Protein AF-A0A8H5DNY0-F1 (afdb_monomer_lite)

InterPro domains:
  IPR001375 Peptidase S9, prolyl oligopeptidase, catalytic domain [PF00326] (106-189)
  IPR005152 Lipase, secreted [PTHR34853] (6-203)
  IPR029058 Alpha/Beta hydrolase fold [G3DSA:3.40.50.1820] (99-213)
  IPR029058 Alpha/Beta hydrolase fold [SSF53474] (10-187)

Organism: NCBI:txid48485

Sequence (216 aa):
SEHSGYLGGVSIGPVTYLYDALLDGFSKLKDLTSEQLDNFGIVTILPSMTFALKAVFPKYSPPYFSDLMKRRIELGQVAQLCDTALSGLVLDANLTQLIKNDDFVKDKNLKKFQALNAPAQGDKASRPLLVIQGGNDSIVFPDITNKAYQNSCKAGNVVHLSVYPDLDHTAVVGASAPEWLEFIDKLFQHGSLTTCSRKVMVPFDAVHASKPLDTE

Foldseek 3Di:
DVPPPDLEEEAELDPQQVLVQVVVVVVVVVPDDQVRCLLALQVLCVLVVQVLLCVVVVPDDPPFFDPLQVVLSVVCVVVVDDRVVSSCSCPPDGPCNTTVDDCSNVDPSSVVSSVVDGPLPLDEDPHEYEYEYEQSARRRHVVSVVVSLVSRQVSVYQYEYEYANHAYRVLRVVQCVVVNVVVVVCSVVVNDRHHYYYYYDYRPCNPPRDRDRPSD

Radius of gyration: 18.53 Å; chains: 1; bounding box: 47×41×46 Å

Secondary structure (DSSP, 8-state):
-TTS----EEEES----HHHHHHHHHHHHTT--HHHHTT-GGGGHHHHHHHHHHHHSTT---TTB-HHHHHHHHHHHHTT--HHHHHTTSTT--HHHHBS-SGGGG-HHHHHHHHHH-S-SSPPPSS-EEEEEETT-SSS-HHHHHHHHHHHHHTT--EEEEEETT--HHHHHHHTHHHHHHHHHHHHTT----S-EEEE---TTTTT-----TT-

pLDDT: mean 89.04, std 9.5, range [47.19, 98.44]

Structure (mmCIF, N/CA/C/O backbone):
data_AF-A0A8H5DNY0-F1
#
_entry.id   AF-A0A8H5DNY0-F1
#
loop_
_atom_site.group_PDB
_atom_site.id
_atom_site.type_symbol
_atom_site.label_atom_id
_atom_site.label_alt_id
_atom_site.label_comp_id
_atom_site.label_asym_id
_atom_site.label_entity_id
_atom_site.label_seq_id
_atom_site.pdbx_PDB_ins_code
_atom_site.Cartn_x
_atom_site.Cartn_y
_atom_site.Cartn_z
_atom_site.occupancy
_atom_site.B_iso_or_equiv
_atom_site.auth_seq_id
_atom_site.auth_comp_id
_atom_site.auth_asym_id
_atom_site.auth_atom_id
_atom_site.pdbx_PDB_model_num
ATOM 1 N N . SER A 1 1 ? -21.060 15.587 8.302 1.00 49.38 1 SER A N 1
ATOM 2 C CA . SER A 1 1 ? -22.455 15.610 7.831 1.00 49.38 1 SER A CA 1
ATOM 3 C C . SER A 1 1 ? -23.112 14.307 8.250 1.00 49.38 1 SER A C 1
ATOM 5 O O . SER A 1 1 ? -22.576 13.246 7.965 1.00 49.38 1 SER A O 1
ATOM 7 N N . GLU A 1 2 ? -24.240 14.365 8.957 1.00 52.09 2 GLU A N 1
ATOM 8 C CA . GLU A 1 2 ? -24.994 13.171 9.389 1.00 52.09 2 GLU A CA 1
ATOM 9 C C . GLU A 1 2 ? -25.897 12.592 8.280 1.00 52.09 2 GLU A C 1
ATOM 11 O O . GLU A 1 2 ? -26.638 11.643 8.502 1.00 52.09 2 GLU A O 1
ATOM 16 N N . HIS A 1 3 ? -25.811 13.131 7.060 1.00 56.28 3 HIS A N 1
ATOM 17 C CA . HIS A 1 3 ? -26.731 12.834 5.958 1.00 56.28 3 HIS A CA 1
ATOM 18 C C . HIS A 1 3 ? -26.267 11.749 4.977 1.00 56.28 3 HIS A C 1
ATOM 20 O O . HIS A 1 3 ? -27.017 11.423 4.065 1.00 56.28 3 HIS A O 1
ATOM 26 N N . SER A 1 4 ? -25.054 11.196 5.098 1.00 76.56 4 SER A N 1
ATOM 27 C CA . SER A 1 4 ? -24.558 10.252 4.081 1.00 76.56 4 SER A CA 1
ATOM 28 C C . SER A 1 4 ? -25.040 8.810 4.265 1.00 76.56 4 SER A C 1
ATOM 30 O O . SER A 1 4 ? -24.809 7.994 3.381 1.00 76.56 4 SER A O 1
ATOM 32 N N . GLY A 1 5 ? -25.635 8.460 5.415 1.00 87.38 5 GLY A N 1
ATOM 33 C CA . GLY A 1 5 ? -25.949 7.066 5.765 1.00 87.38 5 GLY A CA 1
ATOM 34 C C . GLY A 1 5 ? -24.716 6.166 5.953 1.00 87.38 5 GLY A C 1
ATOM 35 O O . GLY A 1 5 ? -24.860 4.997 6.292 1.00 87.38 5 GLY A O 1
ATOM 36 N N . TYR A 1 6 ? -23.501 6.695 5.769 1.00 91.81 6 TYR A N 1
ATOM 37 C CA . TYR A 1 6 ? -22.255 5.962 5.965 1.00 91.81 6 TYR A CA 1
ATOM 38 C C . TYR A 1 6 ? -22.056 5.648 7.448 1.00 91.81 6 TYR A C 1
ATOM 40 O O . TYR A 1 6 ? -22.126 6.554 8.288 1.00 91.81 6 TYR A O 1
ATOM 48 N N . LEU A 1 7 ? -21.794 4.378 7.758 1.00 93.25 7 LEU A N 1
ATOM 49 C CA . LEU A 1 7 ? -21.619 3.883 9.127 1.00 93.25 7 LEU A CA 1
ATOM 50 C C . LEU A 1 7 ? -20.149 3.614 9.475 1.00 93.25 7 LEU A C 1
ATOM 52 O O . LEU A 1 7 ? -19.792 3.676 10.646 1.00 93.25 7 LEU A O 1
ATOM 56 N N . GLY A 1 8 ? -19.298 3.393 8.471 1.00 94.44 8 GLY A N 1
ATOM 57 C CA . GLY A 1 8 ? -17.889 3.025 8.616 1.00 94.44 8 GLY A CA 1
ATOM 58 C C . GLY A 1 8 ? -17.427 2.170 7.437 1.00 94.44 8 GLY A C 1
ATOM 59 O O . GLY A 1 8 ? -18.198 1.923 6.509 1.00 94.44 8 GLY A O 1
ATOM 60 N N . GLY A 1 9 ? -16.168 1.738 7.442 1.00 95.19 9 GLY A N 1
ATOM 61 C CA . GLY A 1 9 ? -15.594 1.004 6.313 1.00 95.19 9 GLY A CA 1
ATOM 62 C C . GLY A 1 9 ? -14.475 0.053 6.700 1.00 95.19 9 GLY A C 1
ATOM 63 O O . GLY A 1 9 ? -13.903 0.151 7.782 1.00 95.19 9 GLY A O 1
ATOM 64 N N . VAL A 1 10 ? -14.170 -0.857 5.782 1.00 97.56 10 VAL A N 1
ATOM 65 C CA . VAL A 1 10 ? -13.091 -1.837 5.902 1.00 97.56 10 VAL A CA 1
ATOM 66 C C . VAL A 1 10 ? -12.095 -1.593 4.776 1.00 97.56 10 VAL A C 1
ATOM 68 O O . VAL A 1 10 ? -12.496 -1.331 3.643 1.00 97.56 10 VAL A O 1
ATOM 71 N N . SER A 1 11 ? -10.807 -1.705 5.082 1.00 97.31 11 SER A N 1
ATOM 72 C CA . SER A 1 11 ? -9.732 -1.733 4.097 1.00 97.31 11 SER A CA 1
ATOM 73 C C . SER A 1 11 ? -8.749 -2.849 4.432 1.00 97.31 11 SER A C 1
ATOM 75 O O . SER A 1 11 ? -8.301 -2.952 5.571 1.00 97.31 11 SER A O 1
ATOM 77 N N . ILE A 1 12 ? -8.387 -3.666 3.447 1.00 97.19 12 ILE A N 1
ATOM 78 C CA . ILE A 1 12 ? -7.486 -4.814 3.615 1.00 97.19 12 ILE A CA 1
ATOM 79 C C . ILE A 1 12 ? -6.275 -4.593 2.705 1.00 97.19 12 ILE A C 1
ATOM 81 O O . ILE A 1 12 ? -6.467 -4.233 1.548 1.00 97.19 12 ILE A O 1
ATOM 85 N N . GLY A 1 13 ? -5.058 -4.714 3.243 1.00 94.75 13 GLY A N 1
ATOM 86 C CA . GLY A 1 13 ? -3.804 -4.469 2.514 1.00 94.75 13 GLY A CA 1
ATOM 87 C C . GLY A 1 13 ? -3.730 -3.115 1.779 1.00 94.75 13 GLY A C 1
ATOM 88 O O . GLY A 1 13 ? -3.381 -3.091 0.601 1.00 94.75 13 GLY A O 1
ATOM 89 N N . PRO A 1 14 ? -4.106 -1.965 2.382 1.00 94.69 14 PRO A N 1
ATOM 90 C CA . PRO A 1 14 ? -4.193 -0.715 1.630 1.00 94.69 14 PRO A CA 1
ATOM 91 C C . PRO A 1 14 ? -2.834 -0.120 1.250 1.00 94.69 14 PRO A C 1
ATOM 93 O O . PRO A 1 14 ? -2.048 0.267 2.115 1.00 94.69 14 PRO A O 1
ATOM 96 N N . VAL A 1 15 ? -2.623 0.142 -0.043 1.00 90.50 15 VAL A N 1
ATOM 97 C CA . VAL A 1 15 ? -1.532 1.018 -0.507 1.00 90.50 15 VAL A CA 1
ATOM 98 C C . VAL A 1 15 ? -1.897 2.483 -0.246 1.00 90.50 15 VAL A C 1
ATOM 100 O O . VAL A 1 15 ? -2.439 3.175 -1.107 1.00 90.50 15 VAL A O 1
ATOM 103 N N . THR A 1 16 ? -1.621 2.984 0.959 1.00 92.44 16 THR A N 1
ATOM 104 C CA . THR A 1 16 ? -2.008 4.353 1.351 1.00 92.44 16 THR A CA 1
ATOM 105 C C . THR A 1 16 ? -1.084 5.426 0.786 1.00 92.44 16 THR A C 1
ATOM 107 O O . THR A 1 16 ? -1.544 6.486 0.377 1.00 92.44 16 THR A O 1
ATOM 110 N N . TYR A 1 17 ? 0.222 5.172 0.751 1.00 93.94 17 TYR A N 1
ATOM 111 C CA . TYR A 1 17 ? 1.231 6.129 0.300 1.00 93.94 17 TYR A CA 1
ATOM 112 C C . TYR A 1 17 ? 2.007 5.529 -0.873 1.00 93.94 17 TYR A C 1
ATOM 114 O O . TYR A 1 17 ? 3.091 4.996 -0.681 1.00 93.94 17 TYR A O 1
ATOM 122 N N . LEU A 1 18 ? 1.447 5.582 -2.087 1.00 91.56 18 LEU A N 1
ATOM 123 C CA . LEU A 1 18 ? 2.023 4.924 -3.268 1.00 91.56 18 LEU A CA 1
ATOM 124 C C . LEU A 1 18 ? 3.488 5.308 -3.546 1.00 91.56 18 LEU A C 1
ATOM 126 O O . LEU A 1 18 ? 4.310 4.438 -3.816 1.00 91.56 18 LEU A O 1
ATOM 130 N N . TYR A 1 19 ? 3.828 6.598 -3.476 1.00 92.31 19 TYR A N 1
ATOM 131 C CA . TYR A 1 19 ? 5.206 7.056 -3.672 1.00 92.31 19 TYR A CA 1
ATOM 132 C C . TYR A 1 19 ? 6.127 6.483 -2.588 1.00 92.31 19 TYR A C 1
ATOM 134 O O . TYR A 1 19 ? 7.182 5.940 -2.907 1.00 92.31 19 TYR A O 1
ATOM 142 N N . ASP A 1 20 ? 5.714 6.558 -1.320 1.00 91.88 20 ASP A N 1
ATOM 143 C CA . ASP A 1 20 ? 6.508 6.048 -0.198 1.00 91.88 20 ASP A CA 1
ATOM 144 C C . ASP A 1 20 ? 6.645 4.515 -0.248 1.00 91.88 20 ASP A C 1
ATOM 146 O O . ASP A 1 20 ? 7.712 3.992 0.054 1.00 91.88 20 ASP A O 1
ATOM 150 N N . ALA A 1 21 ? 5.592 3.805 -0.660 1.00 90.06 21 ALA A N 1
ATOM 151 C CA . ALA A 1 21 ? 5.575 2.353 -0.801 1.00 90.06 21 ALA A CA 1
ATOM 152 C C . ALA A 1 21 ? 6.551 1.883 -1.881 1.00 90.06 21 ALA A C 1
ATOM 154 O O . ALA A 1 21 ? 7.282 0.927 -1.660 1.00 90.06 21 ALA A O 1
ATOM 155 N N . LEU A 1 22 ? 6.624 2.581 -3.019 1.00 87.81 22 LEU A N 1
ATOM 156 C CA . LEU A 1 22 ? 7.594 2.266 -4.071 1.00 87.81 22 LEU A CA 1
ATOM 157 C C . LEU A 1 22 ? 9.020 2.622 -3.644 1.00 87.81 22 LEU A C 1
ATOM 159 O O . LEU A 1 22 ? 9.942 1.866 -3.934 1.00 87.81 22 LEU A O 1
ATOM 163 N N . LEU A 1 23 ? 9.211 3.740 -2.930 1.00 87.44 23 LEU A N 1
ATOM 164 C CA . LEU A 1 23 ? 10.508 4.077 -2.341 1.00 87.44 23 LEU A CA 1
ATOM 165 C C . LEU A 1 23 ? 11.017 2.974 -1.413 1.00 87.44 23 LEU A C 1
ATOM 167 O O . LEU A 1 23 ? 12.131 2.486 -1.600 1.00 87.44 23 LEU A O 1
ATOM 171 N N . ASP A 1 24 ? 10.208 2.604 -0.423 1.00 83.88 24 ASP A N 1
ATOM 172 C CA . ASP A 1 24 ? 10.545 1.576 0.560 1.00 83.88 24 ASP A CA 1
ATOM 173 C C . ASP A 1 24 ? 10.729 0.217 -0.130 1.00 83.88 24 ASP A C 1
ATOM 175 O O . ASP A 1 24 ? 11.801 -0.380 -0.037 1.00 83.88 24 ASP A O 1
ATOM 179 N N . GLY A 1 25 ? 9.738 -0.155 -0.945 1.00 81.50 25 GLY A N 1
ATOM 180 C CA . GLY A 1 25 ? 9.740 -1.167 -1.998 1.00 81.50 25 GLY A CA 1
ATOM 181 C C . GLY A 1 25 ? 11.095 -1.424 -2.623 1.00 81.50 25 GLY A C 1
ATOM 182 O O . GLY A 1 25 ? 11.834 -2.331 -2.249 1.00 81.50 25 GLY A O 1
ATOM 183 N N . PHE A 1 2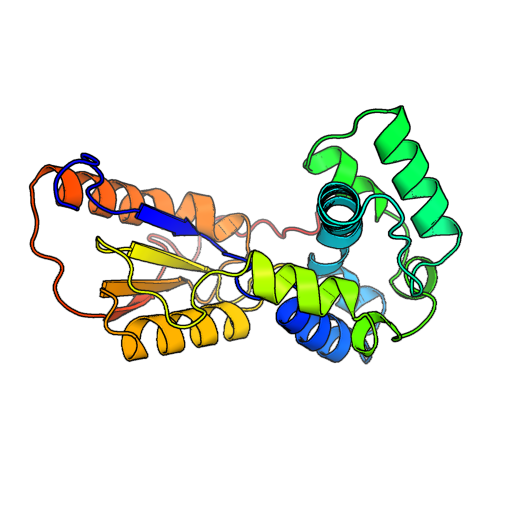6 ? 11.441 -0.580 -3.585 1.00 79.38 26 PHE A N 1
ATOM 184 C CA . PHE A 1 26 ? 12.647 -0.751 -4.380 1.00 79.38 26 PHE A CA 1
ATOM 185 C C . PHE A 1 26 ? 13.929 -0.593 -3.565 1.00 79.38 26 PHE A C 1
ATOM 187 O O . PHE A 1 26 ? 14.938 -1.201 -3.918 1.00 79.38 26 PHE A O 1
ATOM 194 N N . SER A 1 27 ? 13.910 0.156 -2.456 1.00 79.25 27 SER A N 1
ATOM 195 C CA . SER A 1 27 ? 15.068 0.215 -1.559 1.00 79.25 27 SER A CA 1
ATOM 196 C C . SER A 1 27 ? 15.350 -1.120 -0.864 1.00 79.25 27 SER A C 1
ATOM 198 O O . SER A 1 27 ? 16.520 -1.455 -0.691 1.00 79.25 27 SER A O 1
ATOM 200 N N . LYS A 1 28 ? 14.302 -1.885 -0.519 1.00 78.38 28 LYS A N 1
ATOM 201 C CA . LYS A 1 28 ? 14.389 -3.238 0.053 1.00 78.38 28 LYS A CA 1
ATOM 202 C C . LYS A 1 28 ? 14.776 -4.275 -1.005 1.00 78.38 28 LYS A C 1
ATOM 204 O O . LYS A 1 28 ? 15.484 -5.221 -0.687 1.00 78.38 28 LYS A O 1
ATOM 209 N N . LEU A 1 29 ? 14.363 -4.072 -2.259 1.00 78.62 29 LEU A N 1
ATOM 210 C CA . LEU A 1 29 ? 14.637 -5.000 -3.363 1.00 78.62 29 LEU A CA 1
ATOM 211 C C . LEU A 1 29 ? 16.038 -4.869 -3.980 1.00 78.62 29 LEU A C 1
ATOM 213 O O . LEU A 1 29 ? 16.530 -5.825 -4.569 1.00 78.62 29 LEU A O 1
ATOM 217 N N . LYS A 1 30 ? 16.687 -3.702 -3.886 1.00 73.81 30 LYS A N 1
ATOM 218 C CA . LYS A 1 30 ? 17.922 -3.392 -4.638 1.00 73.81 30 LYS A CA 1
ATOM 219 C C . LYS A 1 30 ? 19.099 -4.347 -4.376 1.00 73.81 30 LYS A C 1
ATOM 221 O O . LYS A 1 30 ? 19.937 -4.514 -5.255 1.00 73.81 30 LYS A O 1
ATOM 226 N N . ASP A 1 31 ? 19.164 -4.923 -3.175 1.00 73.12 31 ASP A N 1
ATOM 227 C CA . ASP A 1 31 ? 20.271 -5.773 -2.718 1.00 73.12 31 ASP A CA 1
ATOM 228 C C . ASP A 1 31 ? 19.911 -7.273 -2.769 1.00 73.12 31 ASP A C 1
ATOM 230 O O . ASP A 1 31 ? 20.710 -8.115 -2.358 1.00 73.12 31 ASP A O 1
ATOM 234 N N . LEU A 1 32 ? 18.711 -7.615 -3.253 1.00 77.06 32 LEU A N 1
ATOM 235 C CA . LEU A 1 32 ? 18.222 -8.990 -3.319 1.00 77.06 32 LEU A CA 1
ATOM 236 C C . LEU A 1 32 ? 18.696 -9.702 -4.590 1.00 77.06 32 LEU A C 1
ATOM 238 O O . LEU A 1 32 ? 18.813 -9.108 -5.665 1.00 77.06 32 LEU A O 1
ATOM 242 N N . THR A 1 33 ? 18.940 -11.008 -4.475 1.00 75.31 33 THR A N 1
ATOM 243 C CA . THR A 1 33 ? 19.176 -11.873 -5.636 1.00 75.31 33 THR A CA 1
ATOM 244 C C . THR A 1 33 ? 17.895 -12.037 -6.454 1.00 75.31 33 THR A C 1
ATOM 246 O O . THR A 1 33 ? 16.794 -11.828 -5.951 1.00 75.31 33 THR A O 1
ATOM 249 N N . SER A 1 34 ? 18.013 -12.458 -7.717 1.00 70.88 34 SER A N 1
ATOM 250 C CA . SER A 1 34 ? 16.837 -12.725 -8.559 1.00 70.88 34 SER A CA 1
ATOM 251 C C . SER A 1 34 ? 15.868 -13.730 -7.925 1.00 70.88 34 SER A C 1
ATOM 253 O O . SER A 1 34 ? 14.677 -13.474 -7.923 1.00 70.88 34 SER A O 1
ATOM 255 N N . GLU A 1 35 ? 16.377 -14.791 -7.294 1.00 73.31 35 GLU A N 1
ATOM 256 C CA . GLU A 1 35 ? 15.565 -15.785 -6.569 1.00 73.31 35 GLU A CA 1
ATOM 257 C C . GLU A 1 35 ? 14.845 -15.187 -5.347 1.00 73.31 35 GLU A C 1
ATOM 259 O O . GLU A 1 35 ? 13.727 -15.564 -5.013 1.00 73.31 35 GLU A O 1
ATOM 264 N N . GLN A 1 36 ? 15.462 -14.219 -4.665 1.00 74.31 36 GLN A N 1
ATOM 265 C CA . GLN A 1 36 ? 14.822 -13.533 -3.543 1.00 74.31 36 GLN A CA 1
ATOM 266 C C . GLN A 1 36 ? 13.726 -12.573 -4.011 1.00 74.31 36 GLN A C 1
ATOM 268 O O . GLN A 1 36 ? 12.723 -12.433 -3.312 1.00 74.31 36 GLN A O 1
ATOM 273 N N . LEU A 1 37 ? 13.901 -11.937 -5.175 1.00 73.25 37 LEU A N 1
ATOM 274 C CA . LEU A 1 37 ? 12.908 -11.042 -5.777 1.00 73.25 37 LEU A CA 1
ATOM 275 C C . LEU A 1 37 ? 11.607 -11.766 -6.141 1.00 73.25 37 LEU A C 1
ATOM 277 O O . LEU A 1 37 ? 10.552 -11.145 -6.054 1.00 73.25 37 LEU A O 1
ATOM 281 N N . ASP A 1 38 ? 11.669 -13.061 -6.458 1.00 72.56 38 ASP A N 1
ATOM 282 C CA . ASP A 1 38 ? 10.490 -13.884 -6.767 1.00 72.56 38 ASP A CA 1
ATOM 283 C C . ASP A 1 38 ? 9.531 -14.033 -5.570 1.00 72.56 38 ASP A C 1
ATOM 285 O O . ASP A 1 38 ? 8.396 -14.458 -5.740 1.00 72.56 38 ASP A O 1
ATOM 289 N N . ASN A 1 39 ? 9.944 -13.639 -4.359 1.00 74.12 39 ASN A N 1
ATOM 290 C CA . ASN A 1 39 ? 9.083 -13.616 -3.170 1.00 74.12 39 ASN A CA 1
ATOM 291 C C . ASN A 1 39 ? 8.388 -12.259 -2.949 1.00 74.12 39 ASN A C 1
ATOM 293 O O . ASN A 1 39 ? 7.739 -12.069 -1.923 1.00 74.12 39 ASN A O 1
ATOM 297 N N . PHE A 1 40 ? 8.558 -11.288 -3.855 1.00 79.75 40 PHE A N 1
ATOM 298 C CA . PHE A 1 40 ? 8.019 -9.935 -3.707 1.00 79.75 40 PHE A CA 1
ATOM 299 C C . PHE A 1 40 ? 7.066 -9.564 -4.844 1.00 79.75 40 PHE A C 1
ATOM 301 O O . PHE A 1 40 ? 7.485 -9.247 -5.958 1.00 79.75 40 PHE A O 1
ATOM 308 N N . GLY A 1 41 ? 5.772 -9.490 -4.533 1.00 85.69 41 GLY A N 1
ATOM 309 C CA . GLY A 1 41 ? 4.739 -9.097 -5.487 1.00 85.69 41 GLY A CA 1
ATOM 310 C C . GLY A 1 41 ? 4.701 -7.598 -5.826 1.00 85.69 41 GLY A C 1
ATOM 311 O O . GLY A 1 41 ? 4.003 -7.214 -6.760 1.00 85.69 41 GLY A O 1
ATOM 312 N N . ILE A 1 42 ? 5.446 -6.716 -5.146 1.00 87.00 42 ILE A N 1
ATOM 313 C CA . ILE A 1 42 ? 5.390 -5.253 -5.385 1.00 87.00 42 ILE A CA 1
ATOM 314 C C . ILE A 1 42 ? 5.753 -4.817 -6.820 1.00 87.00 42 ILE A C 1
ATOM 316 O O . ILE A 1 42 ? 5.435 -3.710 -7.242 1.00 87.00 42 ILE A O 1
ATOM 320 N N . VAL A 1 43 ? 6.402 -5.652 -7.630 1.00 87.44 43 VAL A N 1
ATOM 321 C CA . VAL A 1 43 ? 6.620 -5.326 -9.052 1.00 87.44 43 VAL A CA 1
ATOM 322 C C . VAL A 1 43 ? 5.325 -5.394 -9.873 1.00 87.44 43 VAL A C 1
ATOM 324 O O . VAL A 1 43 ? 5.185 -4.663 -10.855 1.00 87.44 43 VAL A O 1
ATOM 327 N N . THR A 1 44 ? 4.345 -6.193 -9.443 1.00 89.50 44 THR A N 1
ATOM 328 C CA . THR A 1 44 ? 3.069 -6.414 -10.150 1.00 89.50 44 THR A CA 1
ATOM 329 C C . THR A 1 44 ? 2.179 -5.170 -10.211 1.00 89.50 44 THR A C 1
ATOM 331 O O . THR A 1 44 ? 1.373 -5.036 -11.126 1.00 89.50 44 THR A O 1
ATOM 334 N N . ILE A 1 45 ? 2.375 -4.193 -9.316 1.00 89.44 45 ILE A N 1
ATOM 335 C CA . ILE A 1 45 ? 1.637 -2.918 -9.305 1.00 89.44 45 ILE A CA 1
ATOM 336 C C . ILE A 1 45 ? 2.120 -1.940 -10.393 1.00 89.44 45 ILE A C 1
ATOM 338 O O . ILE A 1 45 ? 1.383 -1.024 -10.778 1.00 89.44 45 ILE A O 1
ATOM 342 N N . LEU A 1 46 ? 3.3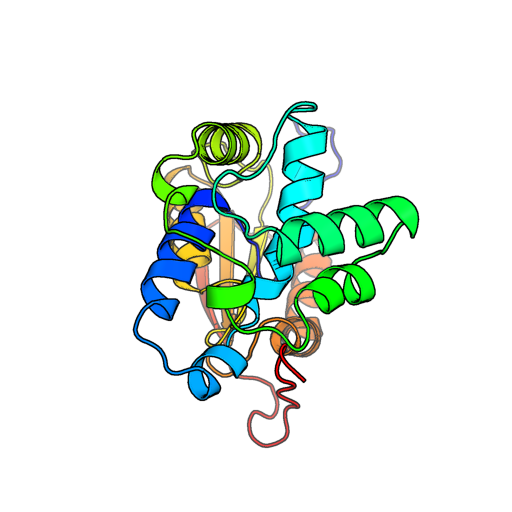32 -2.107 -10.934 1.00 90.62 46 LEU A N 1
ATOM 343 C CA . LEU A 1 46 ? 3.932 -1.148 -11.872 1.00 90.62 46 LEU A CA 1
ATOM 344 C C . LEU A 1 46 ? 3.069 -0.836 -13.115 1.00 90.62 46 LEU A C 1
ATOM 346 O O . LEU A 1 46 ? 2.945 0.350 -13.466 1.00 90.62 46 LEU A O 1
ATOM 350 N N . PRO A 1 47 ? 2.444 -1.826 -13.786 1.00 93.12 47 PRO A N 1
ATOM 351 C CA . PRO A 1 47 ? 1.520 -1.553 -14.878 1.00 93.12 47 PRO A CA 1
ATOM 352 C C . PRO A 1 47 ? 0.312 -0.730 -14.406 1.00 93.12 47 PRO A C 1
ATOM 354 O O . PRO A 1 47 ? 0.092 0.363 -14.932 1.00 93.12 47 PRO A O 1
ATOM 357 N N . SER A 1 48 ? -0.412 -1.184 -13.375 1.00 92.69 48 SER A N 1
ATOM 358 C CA . SER A 1 48 ? -1.609 -0.520 -12.826 1.00 92.69 48 SER A CA 1
ATOM 359 C C . SER A 1 48 ? -1.337 0.925 -12.406 1.00 92.69 48 SER A C 1
ATOM 361 O O . SER A 1 48 ? -2.093 1.836 -12.754 1.00 92.69 48 SER A O 1
ATOM 363 N N . MET A 1 49 ? -0.196 1.169 -11.756 1.00 91.94 49 MET A N 1
ATOM 364 C CA . MET A 1 49 ? 0.271 2.513 -11.413 1.00 91.94 49 MET A CA 1
ATOM 365 C C . MET A 1 49 ? 0.373 3.415 -12.649 1.00 91.94 49 MET A C 1
ATOM 367 O O . MET A 1 49 ? 0.008 4.591 -12.598 1.00 91.94 49 MET A O 1
ATOM 371 N N . THR A 1 50 ? 0.871 2.893 -13.767 1.00 93.06 50 THR A N 1
ATOM 372 C CA . THR A 1 50 ? 1.063 3.691 -14.984 1.00 93.06 50 THR A CA 1
ATOM 373 C C . THR A 1 50 ? -0.261 4.145 -15.571 1.00 93.06 50 THR A C 1
ATOM 375 O O . THR A 1 50 ? -0.382 5.301 -15.984 1.00 93.06 50 THR A O 1
ATOM 378 N N . PHE A 1 51 ? -1.265 3.268 -15.576 1.00 93.81 51 PHE A N 1
ATOM 379 C CA . PHE A 1 51 ? -2.616 3.628 -15.999 1.00 93.81 51 PHE A CA 1
ATOM 380 C C . PHE A 1 51 ? -3.235 4.666 -15.058 1.00 93.81 51 PHE A C 1
ATOM 382 O O . PHE A 1 51 ? -3.759 5.675 -15.535 1.00 93.81 51 PHE A O 1
ATOM 389 N N . ALA A 1 52 ? -3.089 4.495 -13.740 1.00 93.62 52 ALA A N 1
ATOM 390 C CA . ALA A 1 52 ? -3.574 5.460 -12.753 1.00 93.62 52 ALA A CA 1
ATOM 391 C C . ALA A 1 52 ? -2.923 6.848 -12.920 1.00 93.62 52 ALA A C 1
ATOM 393 O O . ALA A 1 52 ? -3.608 7.874 -12.929 1.00 93.62 52 ALA A O 1
ATOM 394 N N . LEU A 1 53 ? -1.604 6.899 -13.131 1.00 95.12 53 LEU A N 1
ATOM 395 C CA . LEU A 1 53 ? -0.887 8.154 -13.358 1.00 95.12 53 LEU A CA 1
ATOM 396 C C . LEU A 1 53 ? -1.264 8.804 -14.687 1.00 95.12 53 LEU A C 1
ATOM 398 O O . LEU A 1 53 ? -1.411 10.021 -14.722 1.00 95.12 53 LEU A O 1
ATOM 402 N N . LYS A 1 54 ? -1.468 8.034 -15.762 1.00 95.31 54 LYS A N 1
ATOM 403 C CA . LYS A 1 54 ? -1.953 8.569 -17.046 1.00 95.31 54 LYS A CA 1
ATOM 404 C C . LYS A 1 54 ? -3.380 9.115 -16.946 1.00 95.31 54 LYS A C 1
ATOM 406 O O . LYS A 1 54 ? -3.685 10.097 -17.617 1.00 95.31 54 LYS A O 1
ATOM 411 N N . ALA A 1 55 ? -4.230 8.543 -16.093 1.00 94.75 55 ALA A N 1
ATOM 412 C CA . ALA A 1 55 ? -5.581 9.059 -15.870 1.00 94.75 55 ALA A CA 1
ATOM 413 C C . ALA A 1 55 ? -5.576 10.468 -15.242 1.00 94.75 55 ALA A C 1
ATOM 415 O O . ALA A 1 55 ? -6.402 11.304 -15.600 1.00 94.75 55 ALA A O 1
ATOM 416 N N . VAL A 1 56 ? -4.620 10.760 -14.351 1.00 96.62 56 VAL A N 1
ATOM 417 C CA . VAL A 1 56 ? -4.478 12.083 -13.703 1.00 96.62 56 VAL A CA 1
ATOM 418 C C . VAL A 1 56 ? -3.568 13.026 -14.502 1.00 96.62 56 VAL A C 1
ATOM 420 O O . VAL A 1 56 ? -3.788 14.237 -14.553 1.00 96.62 56 VAL A O 1
ATOM 423 N N . PHE A 1 57 ? -2.543 12.480 -15.151 1.00 96.75 57 PHE A N 1
ATOM 424 C CA . PHE A 1 57 ? -1.536 13.195 -15.928 1.00 96.75 57 PHE A CA 1
ATOM 425 C C . PHE A 1 57 ? -1.435 12.573 -17.334 1.00 96.75 57 PHE A C 1
ATOM 427 O O . PHE A 1 57 ? -0.548 11.759 -17.583 1.00 96.75 57 PHE A O 1
ATOM 434 N N . PRO A 1 58 ? -2.278 12.979 -18.303 1.00 94.56 58 PRO A N 1
ATOM 435 C CA . PRO A 1 58 ? -2.397 12.300 -19.605 1.00 94.56 58 PRO A CA 1
ATOM 436 C C . PRO A 1 58 ? -1.109 12.174 -20.430 1.00 94.56 58 PRO A C 1
ATOM 438 O O . PRO A 1 58 ? -0.994 11.292 -21.275 1.00 94.56 58 PRO A O 1
ATOM 441 N N . LYS A 1 59 ? -0.125 13.050 -20.196 1.00 93.50 59 LYS A N 1
ATOM 442 C CA . LYS A 1 59 ? 1.185 13.036 -20.874 1.00 93.50 59 LYS A CA 1
ATOM 443 C C . LYS A 1 59 ? 2.273 12.305 -20.079 1.00 93.50 59 LYS A C 1
ATOM 445 O O . LYS A 1 59 ? 3.448 12.400 -20.427 1.00 93.50 59 LYS A O 1
ATOM 450 N N . TYR A 1 60 ? 1.913 11.645 -18.982 1.00 93.69 60 TYR A N 1
ATOM 451 C CA . TYR A 1 60 ? 2.870 10.968 -18.123 1.00 93.69 60 TYR A CA 1
ATOM 452 C C . TYR A 1 60 ? 3.486 9.755 -18.819 1.00 93.69 60 TYR A C 1
ATOM 454 O O . TYR A 1 60 ? 2.795 8.907 -19.386 1.00 93.69 60 TYR A O 1
ATOM 462 N N . SER A 1 61 ? 4.810 9.683 -18.732 1.00 90.38 61 SER A N 1
ATOM 463 C CA . SER A 1 61 ? 5.611 8.544 -19.151 1.00 90.38 61 SER A CA 1
ATOM 464 C C . SER A 1 61 ? 6.635 8.267 -18.048 1.00 90.38 61 SER A C 1
ATOM 466 O O . SER A 1 61 ? 7.408 9.178 -17.730 1.00 90.38 61 SER A O 1
ATOM 468 N N . PRO A 1 62 ? 6.635 7.069 -17.435 1.00 90.69 62 PRO A N 1
ATOM 469 C CA . PRO A 1 62 ? 7.573 6.725 -16.371 1.00 90.69 62 PRO A CA 1
ATOM 470 C C . PRO A 1 62 ? 9.027 6.794 -16.870 1.00 90.69 62 PRO A C 1
ATOM 472 O O . PRO A 1 62 ? 9.407 6.025 -17.760 1.00 90.69 62 PRO A O 1
ATOM 475 N N . PRO A 1 63 ? 9.876 7.688 -16.326 1.00 89.12 63 PRO A N 1
ATOM 476 C CA . PRO A 1 63 ? 11.238 7.859 -16.828 1.00 89.12 63 PRO A CA 1
ATOM 477 C C . PRO A 1 63 ? 12.160 6.684 -16.482 1.00 89.12 63 PRO A C 1
ATOM 479 O O . PRO A 1 63 ? 13.181 6.524 -17.147 1.00 89.12 63 PRO A O 1
ATOM 482 N N . TYR A 1 64 ? 11.789 5.868 -15.493 1.00 89.50 64 TYR A N 1
ATOM 483 C CA . TYR A 1 64 ? 12.565 4.756 -14.933 1.00 89.50 64 TYR A CA 1
ATOM 484 C C . TYR A 1 64 ? 12.258 3.391 -15.565 1.00 89.50 64 TYR A C 1
ATOM 486 O O . TYR A 1 64 ? 12.986 2.429 -15.332 1.00 89.50 64 TYR A O 1
ATOM 494 N N . PHE A 1 65 ? 11.229 3.283 -16.408 1.00 93.00 65 PHE A N 1
ATOM 495 C CA . PHE A 1 65 ? 10.932 2.029 -17.100 1.00 93.00 65 PHE A CA 1
ATOM 496 C C . PHE A 1 65 ? 11.885 1.750 -18.257 1.00 93.00 65 PHE A C 1
ATOM 498 O O . PHE A 1 65 ? 12.265 2.648 -19.024 1.00 93.00 65 PHE A O 1
ATOM 505 N N . SER A 1 66 ? 12.234 0.472 -18.386 1.00 94.06 66 SER A N 1
ATOM 506 C CA . SER A 1 66 ? 12.910 -0.071 -19.556 1.00 94.06 66 SER A CA 1
ATOM 507 C C . SER A 1 66 ? 11.993 -0.036 -20.784 1.00 94.06 66 SER A C 1
ATOM 509 O O . SER A 1 66 ? 10.778 0.162 -20.688 1.00 94.06 66 SER A O 1
ATOM 511 N N . ASP A 1 67 ? 12.563 -0.255 -21.967 1.00 95.75 67 ASP A N 1
ATOM 512 C CA . ASP A 1 67 ? 11.763 -0.352 -23.189 1.00 95.75 67 ASP A CA 1
ATOM 513 C C . ASP A 1 67 ? 10.916 -1.631 -23.234 1.00 95.75 67 ASP A C 1
ATOM 515 O O . ASP A 1 67 ? 9.832 -1.615 -23.816 1.00 95.75 67 ASP A O 1
ATOM 519 N N . LEU A 1 68 ? 11.357 -2.708 -22.567 1.00 95.88 68 LEU A N 1
ATOM 520 C CA . LEU A 1 68 ? 10.551 -3.916 -22.379 1.00 95.88 68 LEU A CA 1
ATOM 521 C C . LEU A 1 68 ? 9.261 -3.580 -21.624 1.00 95.88 68 LEU A C 1
ATOM 523 O O . LEU A 1 68 ? 8.173 -3.850 -22.128 1.00 95.88 68 LEU A O 1
ATOM 527 N N . MET A 1 69 ? 9.375 -2.928 -20.464 1.00 95.19 69 MET A N 1
ATOM 528 C CA . MET A 1 69 ? 8.217 -2.596 -19.633 1.00 95.19 69 MET A CA 1
ATOM 529 C C . MET A 1 69 ? 7.248 -1.651 -20.352 1.00 95.19 69 MET A C 1
ATOM 531 O O . MET A 1 69 ? 6.038 -1.867 -20.326 1.00 95.19 69 MET A O 1
ATOM 535 N N . LYS A 1 70 ? 7.760 -0.642 -21.072 1.00 95.44 70 LYS A N 1
ATOM 536 C CA . LYS A 1 70 ? 6.914 0.259 -21.876 1.00 95.44 70 LYS A CA 1
ATOM 537 C C . LYS A 1 70 ? 6.102 -0.499 -22.927 1.00 95.44 70 LYS A C 1
ATOM 539 O O . LYS A 1 70 ? 4.894 -0.298 -22.998 1.00 95.44 70 LYS A O 1
ATOM 544 N N . ARG A 1 71 ? 6.737 -1.401 -23.688 1.00 96.75 71 ARG A N 1
ATOM 545 C CA . ARG A 1 71 ? 6.048 -2.226 -24.699 1.00 96.75 71 ARG A CA 1
ATOM 546 C C . ARG A 1 71 ? 4.998 -3.135 -24.070 1.00 96.75 71 ARG A C 1
ATOM 548 O O . ARG A 1 71 ? 3.909 -3.280 -24.614 1.00 96.75 71 ARG A O 1
ATOM 555 N N . ARG A 1 72 ? 5.293 -3.727 -22.910 1.00 96.69 72 ARG A N 1
ATOM 556 C CA . ARG A 1 72 ? 4.321 -4.563 -22.194 1.00 96.69 72 ARG A CA 1
ATOM 557 C C . ARG A 1 72 ? 3.119 -3.750 -21.707 1.00 96.69 72 ARG A C 1
ATOM 559 O O . ARG A 1 72 ? 1.989 -4.182 -21.895 1.00 96.69 72 ARG A O 1
ATOM 566 N N . ILE A 1 73 ? 3.329 -2.538 -21.194 1.00 95.75 73 ILE A N 1
ATOM 567 C CA . ILE A 1 73 ? 2.234 -1.621 -20.829 1.00 95.75 73 ILE A CA 1
ATOM 568 C C . ILE A 1 73 ? 1.401 -1.217 -22.054 1.00 95.75 73 ILE A C 1
ATOM 570 O O . ILE A 1 73 ? 0.177 -1.139 -21.956 1.00 95.75 73 ILE A O 1
ATOM 574 N N . GLU A 1 74 ? 2.031 -0.975 -23.207 1.00 95.75 74 GLU A N 1
ATOM 575 C CA . GLU A 1 74 ? 1.321 -0.710 -24.468 1.00 95.75 74 GLU A CA 1
ATOM 576 C C . GLU A 1 74 ? 0.435 -1.894 -24.877 1.00 95.75 74 GLU A C 1
ATOM 578 O O . GLU A 1 74 ? -0.728 -1.685 -25.225 1.00 95.75 74 GLU A O 1
ATOM 583 N N . LEU A 1 75 ? 0.932 -3.133 -24.759 1.00 96.00 75 LEU A N 1
ATOM 584 C CA . LEU A 1 75 ? 0.116 -4.337 -24.954 1.00 96.00 75 LEU A CA 1
ATOM 585 C C . LEU A 1 75 ? -1.063 -4.372 -23.976 1.00 96.00 75 LEU A C 1
ATOM 587 O O . LEU A 1 75 ? -2.191 -4.614 -24.400 1.00 96.00 75 LEU A O 1
ATOM 591 N N . GLY A 1 76 ? -0.821 -4.054 -22.700 1.00 95.62 76 GLY A N 1
ATOM 592 C CA . GLY A 1 76 ? -1.864 -3.929 -21.683 1.00 95.62 76 GLY A CA 1
ATOM 593 C C . GLY A 1 76 ? -2.974 -2.956 -22.078 1.00 95.62 76 GLY A C 1
ATOM 594 O O . GLY A 1 76 ? -4.156 -3.247 -21.900 1.00 95.62 76 GLY A O 1
ATOM 595 N N . GLN A 1 77 ? -2.597 -1.824 -22.674 1.00 94.38 77 GLN A N 1
ATOM 596 C CA . GLN A 1 77 ? -3.532 -0.798 -23.127 1.00 94.38 77 GLN A CA 1
ATOM 597 C C . GLN A 1 77 ? -4.349 -1.259 -24.341 1.00 94.38 77 GLN A C 1
ATOM 599 O O . GLN A 1 77 ? -5.560 -1.053 -24.367 1.00 94.38 77 GLN A O 1
ATOM 604 N N . VAL A 1 78 ? -3.702 -1.873 -25.337 1.00 96.69 78 VAL A N 1
ATOM 605 C CA . VAL A 1 78 ? -4.364 -2.355 -26.563 1.00 96.69 78 VAL A CA 1
ATOM 606 C C . VAL A 1 78 ? -5.319 -3.506 -26.259 1.00 96.69 78 VAL A C 1
ATOM 608 O O . VAL A 1 78 ? -6.441 -3.516 -26.756 1.00 96.69 78 VAL A O 1
ATOM 611 N N . ALA A 1 79 ? -4.889 -4.454 -25.429 1.00 96.50 79 ALA A N 1
ATOM 612 C CA . ALA A 1 79 ? -5.684 -5.619 -25.056 1.00 96.50 79 ALA A CA 1
ATOM 613 C C . ALA A 1 79 ? -6.705 -5.331 -23.940 1.00 96.50 79 ALA A C 1
ATOM 615 O O . ALA A 1 79 ? -7.478 -6.219 -23.593 1.00 96.50 79 ALA A O 1
ATOM 616 N N . GLN A 1 80 ? -6.711 -4.113 -23.381 1.00 95.38 80 GLN A N 1
ATOM 617 C CA . GLN A 1 80 ? -7.568 -3.710 -22.261 1.00 95.38 80 GLN A CA 1
ATOM 618 C C . GLN A 1 80 ? -7.470 -4.678 -21.069 1.00 95.38 80 GLN A C 1
ATOM 620 O O . GLN A 1 80 ? -8.479 -5.101 -20.500 1.00 95.38 80 GLN A O 1
ATOM 625 N N . LEU A 1 81 ? -6.238 -5.054 -20.710 1.00 95.12 81 LEU A N 1
ATOM 626 C CA . LEU A 1 81 ? -5.997 -6.025 -19.646 1.00 95.12 81 LEU A CA 1
ATOM 627 C C . LEU A 1 81 ? -6.507 -5.502 -18.301 1.00 95.12 81 LEU A C 1
ATOM 629 O O . LEU A 1 81 ? -6.278 -4.351 -17.929 1.00 95.12 81 LEU A O 1
ATOM 633 N N . CYS A 1 82 ? -7.184 -6.386 -17.574 1.00 91.56 82 CYS A N 1
ATOM 634 C CA . CYS A 1 82 ? -7.630 -6.166 -16.203 1.00 91.56 82 CYS A CA 1
ATOM 635 C C . CYS A 1 82 ? -6.645 -6.806 -15.214 1.00 91.56 82 CYS A C 1
ATOM 637 O O . CYS A 1 82 ? -5.753 -7.540 -15.628 1.00 91.56 82 CYS A O 1
ATOM 639 N N . ASP A 1 83 ? -6.840 -6.534 -13.925 1.00 88.50 83 ASP A N 1
ATOM 640 C CA . ASP A 1 83 ? -5.944 -6.834 -12.798 1.00 88.50 83 ASP A CA 1
ATOM 641 C C . ASP A 1 83 ? -4.969 -8.013 -12.991 1.00 88.50 83 ASP A C 1
ATOM 643 O O . ASP A 1 83 ? -3.801 -7.778 -13.282 1.00 88.50 83 ASP A O 1
ATOM 647 N N . THR A 1 84 ? -5.426 -9.270 -12.953 1.00 88.81 84 THR A N 1
ATOM 648 C CA . THR A 1 84 ? -4.542 -10.449 -13.074 1.00 88.81 84 THR A CA 1
ATOM 649 C C . THR A 1 84 ? -3.702 -10.454 -14.355 1.00 88.81 84 THR A C 1
ATOM 651 O O . THR A 1 84 ? -2.500 -10.705 -14.319 1.00 88.81 84 THR A O 1
ATOM 654 N N . ALA A 1 85 ? -4.311 -10.153 -15.505 1.00 92.50 85 ALA A N 1
ATOM 655 C CA . ALA A 1 85 ? -3.596 -10.137 -16.780 1.00 92.50 85 ALA A CA 1
ATOM 656 C C . ALA A 1 85 ? -2.637 -8.942 -16.882 1.00 92.50 85 ALA A C 1
ATOM 658 O O . ALA A 1 85 ? -1.590 -9.029 -17.523 1.00 92.50 85 ALA A O 1
ATOM 659 N N . LEU A 1 86 ? -2.994 -7.829 -16.243 1.00 93.38 86 LEU A N 1
ATOM 660 C CA . LEU A 1 86 ? -2.197 -6.618 -16.207 1.00 93.38 86 LEU A CA 1
ATOM 661 C C . LEU A 1 86 ? -0.971 -6.795 -15.299 1.00 93.38 86 LEU A C 1
ATOM 663 O O . LEU A 1 86 ? 0.136 -6.473 -15.724 1.00 93.38 86 LEU A O 1
ATOM 667 N N . SER A 1 87 ? -1.147 -7.381 -14.114 1.00 90.75 87 SER A N 1
ATOM 668 C CA . SER A 1 87 ? -0.069 -7.829 -13.224 1.00 90.75 87 SER A CA 1
ATOM 669 C C . SER A 1 87 ? 0.835 -8.851 -13.915 1.00 90.75 87 SER A C 1
ATOM 671 O O . SER A 1 87 ? 2.056 -8.756 -13.830 1.00 90.75 87 SER A O 1
ATOM 673 N N . GLY A 1 88 ? 0.261 -9.750 -14.720 1.00 91.12 88 GLY A N 1
ATOM 674 C CA . GLY A 1 88 ? 1.002 -10.724 -15.525 1.00 91.12 88 GLY A CA 1
ATOM 675 C C . GLY A 1 88 ? 1.988 -10.122 -16.538 1.00 91.12 88 GLY A C 1
ATOM 676 O O . GLY A 1 88 ? 2.868 -10.825 -17.029 1.00 91.12 88 GLY A O 1
ATOM 677 N N . LEU A 1 89 ? 1.899 -8.822 -16.843 1.00 93.00 89 LEU A N 1
ATOM 678 C CA . LEU A 1 89 ? 2.847 -8.150 -17.735 1.00 93.00 89 LEU A CA 1
ATOM 679 C C . LEU A 1 89 ? 4.258 -8.056 -17.158 1.00 93.00 89 LEU A C 1
ATOM 681 O O . LEU A 1 89 ? 5.197 -7.833 -17.921 1.00 93.00 89 LEU A O 1
ATOM 685 N N . VAL A 1 90 ? 4.448 -8.175 -15.845 1.00 91.06 90 VAL A N 1
ATOM 686 C CA . VAL A 1 90 ? 5.813 -8.158 -15.307 1.00 91.06 90 VAL A CA 1
ATOM 687 C C . VAL A 1 90 ? 6.489 -9.512 -15.431 1.00 91.06 90 VAL A C 1
ATOM 689 O O . VAL A 1 90 ? 7.670 -9.490 -15.747 1.00 91.06 90 VAL A O 1
ATOM 692 N N . LEU A 1 91 ? 5.710 -10.605 -15.383 1.00 87.62 91 LEU A N 1
ATOM 693 C CA . LEU A 1 91 ? 6.025 -11.952 -15.892 1.00 87.62 91 LEU A CA 1
ATOM 694 C C . LEU A 1 91 ? 7.434 -12.479 -15.596 1.00 87.62 91 LEU A C 1
ATOM 696 O O . LEU A 1 91 ? 8.155 -11.915 -14.815 1.00 87.62 91 LEU A O 1
ATOM 700 N N . ASP A 1 92 ? 7.833 -13.560 -16.248 1.00 86.56 92 ASP A N 1
ATOM 701 C CA . ASP A 1 92 ? 9.128 -13.870 -16.895 1.00 86.56 92 ASP A CA 1
ATOM 702 C C . ASP A 1 92 ? 10.291 -12.826 -17.046 1.00 86.56 92 ASP A C 1
ATOM 704 O O . ASP A 1 92 ? 11.191 -13.057 -17.862 1.00 86.56 92 ASP A O 1
ATOM 708 N N . ALA A 1 93 ? 10.323 -11.691 -16.343 1.00 85.75 93 ALA A N 1
ATOM 709 C CA . ALA A 1 93 ? 11.371 -10.676 -16.402 1.00 85.75 93 ALA A CA 1
ATOM 710 C C . ALA A 1 93 ? 11.824 -10.256 -14.996 1.00 85.75 93 ALA A C 1
ATOM 712 O O . ALA A 1 93 ? 11.025 -9.951 -14.116 1.00 85.75 93 ALA A O 1
ATOM 713 N N . ASN A 1 94 ? 13.138 -10.159 -14.796 1.00 83.88 94 ASN A N 1
ATOM 714 C CA . ASN A 1 94 ? 13.685 -9.670 -13.534 1.00 83.88 94 ASN A CA 1
ATOM 715 C C . ASN A 1 94 ? 13.589 -8.134 -13.418 1.00 83.88 94 ASN A C 1
ATOM 717 O O . ASN A 1 94 ? 13.408 -7.410 -14.403 1.00 83.88 94 ASN A O 1
ATOM 721 N N . LEU A 1 95 ? 13.797 -7.614 -12.205 1.00 83.00 95 LEU A N 1
ATOM 722 C CA . LEU A 1 95 ? 13.686 -6.183 -11.902 1.00 83.00 95 LEU A CA 1
ATOM 723 C C . LEU A 1 95 ? 14.525 -5.286 -12.833 1.00 83.00 95 LEU A C 1
ATOM 725 O O . LEU A 1 95 ? 14.035 -4.255 -13.289 1.00 83.00 95 LEU A O 1
ATOM 729 N N . THR A 1 96 ? 15.756 -5.690 -13.169 1.00 85.06 96 THR A N 1
ATOM 730 C CA . THR A 1 96 ? 16.654 -4.911 -14.049 1.00 85.06 96 THR A CA 1
ATOM 731 C C . THR A 1 96 ? 16.206 -4.897 -15.516 1.00 85.06 96 THR A C 1
ATOM 733 O O . THR A 1 96 ? 16.533 -3.973 -16.261 1.00 85.06 96 THR A O 1
ATOM 736 N N . GLN A 1 97 ? 15.415 -5.888 -15.940 1.00 89.25 97 GLN A N 1
ATOM 737 C CA . GLN A 1 97 ? 14.779 -5.911 -17.258 1.00 89.25 97 GLN A CA 1
ATOM 738 C C . GLN A 1 97 ? 13.533 -5.019 -17.319 1.00 89.25 97 GLN A C 1
ATOM 740 O O . GLN A 1 97 ? 13.169 -4.575 -18.409 1.00 89.25 97 GLN A O 1
ATOM 745 N N . LEU A 1 98 ? 12.889 -4.725 -16.185 1.00 88.88 98 LEU A N 1
ATOM 746 C CA . LEU A 1 98 ? 11.674 -3.901 -16.095 1.00 88.88 98 LEU A CA 1
ATOM 747 C C . LEU A 1 98 ? 11.979 -2.426 -15.784 1.00 88.88 98 LEU A C 1
ATOM 749 O O . LEU A 1 98 ? 11.361 -1.513 -16.341 1.00 88.88 98 LEU A O 1
ATOM 753 N N . ILE A 1 99 ? 12.968 -2.185 -14.926 1.00 88.06 99 ILE A N 1
ATOM 754 C CA . ILE A 1 99 ? 13.373 -0.867 -14.442 1.00 88.06 99 ILE A CA 1
ATOM 755 C C . ILE A 1 99 ? 14.841 -0.638 -14.795 1.00 88.06 99 ILE A C 1
ATOM 757 O O . ILE A 1 99 ? 15.709 -1.432 -14.447 1.00 88.06 99 ILE A O 1
ATOM 761 N N . LYS A 1 100 ? 15.131 0.472 -15.478 1.00 87.88 100 LYS A N 1
ATOM 762 C CA . LYS A 1 100 ? 16.495 0.802 -15.928 1.00 87.88 100 LYS A CA 1
ATOM 763 C C . LYS A 1 100 ? 17.294 1.649 -14.931 1.00 87.88 100 LYS A C 1
ATOM 765 O O . LYS A 1 100 ? 18.506 1.756 -15.088 1.00 87.88 100 LYS A O 1
ATOM 770 N N . ASN A 1 101 ? 16.633 2.315 -13.980 1.00 81.69 101 ASN A N 1
ATOM 771 C CA . ASN A 1 101 ? 17.266 3.155 -12.959 1.00 81.69 101 ASN A CA 1
ATOM 772 C C . ASN A 1 101 ? 16.316 3.458 -11.782 1.00 81.69 101 ASN A C 1
ATOM 774 O O . ASN A 1 101 ? 15.126 3.156 -11.826 1.00 81.69 101 ASN A O 1
ATOM 778 N N . ASP A 1 102 ? 16.838 4.108 -10.747 1.00 73.62 102 ASP A N 1
ATOM 779 C CA . ASP A 1 102 ? 16.126 4.517 -9.534 1.00 73.62 102 ASP A CA 1
ATOM 780 C C . ASP A 1 102 ? 15.493 5.926 -9.624 1.00 73.62 102 ASP A C 1
ATOM 782 O O . ASP A 1 102 ? 15.153 6.539 -8.609 1.00 73.62 102 ASP A O 1
ATOM 786 N N . ASP A 1 103 ? 15.275 6.472 -10.830 1.00 80.38 103 ASP A N 1
ATOM 787 C CA . ASP A 1 103 ? 14.777 7.850 -10.994 1.00 80.38 103 ASP A CA 1
ATOM 788 C C . ASP A 1 103 ? 13.332 8.057 -10.501 1.00 80.38 103 ASP A C 1
ATOM 790 O O . ASP A 1 103 ? 12.873 9.202 -10.427 1.00 80.38 103 ASP A O 1
ATOM 794 N N . PHE A 1 104 ? 12.615 7.000 -10.098 1.00 79.12 104 PHE A N 1
ATOM 795 C CA . PHE A 1 104 ? 11.308 7.127 -9.439 1.00 79.12 104 PHE A CA 1
ATOM 796 C C . PHE A 1 104 ? 11.381 8.017 -8.182 1.00 79.12 104 PHE A C 1
ATOM 798 O O . PHE A 1 104 ? 10.440 8.760 -7.907 1.00 79.12 104 PHE A O 1
ATOM 805 N N . VAL A 1 105 ? 12.528 8.065 -7.485 1.00 81.75 105 VAL A N 1
ATOM 806 C CA . VAL A 1 105 ? 12.781 8.963 -6.332 1.00 81.75 105 VAL A CA 1
ATOM 807 C C . VAL A 1 105 ? 12.629 10.450 -6.709 1.00 81.75 105 VAL A C 1
ATOM 809 O O . VAL A 1 105 ? 12.268 11.314 -5.893 1.00 81.75 105 VAL A O 1
ATOM 812 N N . LYS A 1 106 ? 12.901 10.780 -7.974 1.00 86.12 106 LYS A N 1
ATOM 813 C CA . LYS A 1 106 ? 12.835 12.141 -8.518 1.00 86.12 106 LYS A CA 1
ATOM 814 C C . LYS A 1 106 ? 11.511 12.419 -9.232 1.00 86.12 106 LYS A C 1
ATOM 816 O O . LYS A 1 106 ? 11.294 13.556 -9.661 1.00 86.12 106 LYS A O 1
ATOM 821 N N . ASP A 1 107 ? 10.618 11.435 -9.338 1.00 9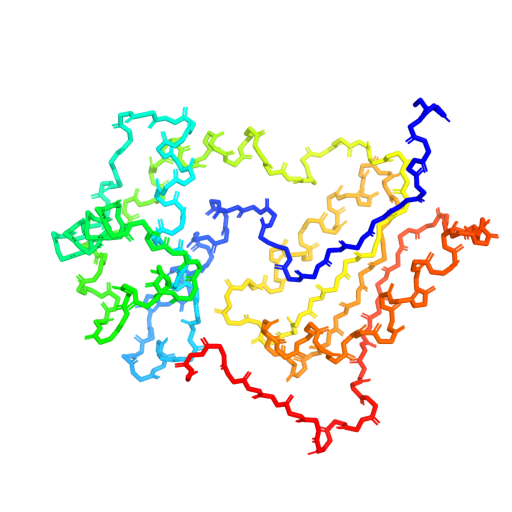0.56 107 ASP A N 1
ATOM 822 C CA . ASP A 1 107 ? 9.362 11.582 -10.063 1.00 90.56 107 ASP A CA 1
ATOM 823 C C . ASP A 1 107 ? 8.383 12.502 -9.316 1.00 90.56 107 ASP A C 1
ATOM 825 O O . ASP A 1 107 ? 7.727 12.144 -8.333 1.00 90.56 107 ASP A O 1
ATOM 829 N N . LYS A 1 108 ? 8.279 13.740 -9.809 1.00 93.06 108 LYS A N 1
ATOM 830 C CA . LYS A 1 108 ? 7.378 14.761 -9.262 1.00 93.06 108 LYS A CA 1
ATOM 831 C C . LYS A 1 108 ? 5.904 14.419 -9.478 1.00 93.06 108 LYS A C 1
ATOM 833 O O . LYS A 1 108 ? 5.080 14.838 -8.667 1.00 93.06 108 LYS A O 1
ATOM 838 N N . ASN A 1 109 ? 5.563 13.689 -10.541 1.00 94.62 109 ASN A N 1
ATOM 839 C CA . ASN A 1 109 ? 4.179 13.301 -10.805 1.00 94.62 109 ASN A CA 1
ATOM 840 C C . ASN A 1 109 ? 3.732 12.234 -9.814 1.00 94.62 109 ASN A C 1
ATOM 842 O O . ASN A 1 109 ? 2.627 12.341 -9.299 1.00 94.62 109 ASN A O 1
ATOM 846 N N . LEU A 1 110 ? 4.601 11.285 -9.462 1.00 91.88 110 LEU A N 1
ATOM 847 C CA . LEU A 1 110 ? 4.293 10.276 -8.448 1.00 91.88 110 LEU A CA 1
ATOM 848 C C . LEU A 1 110 ? 4.057 10.912 -7.064 1.00 91.88 110 LEU A C 1
ATOM 850 O O . LEU A 1 110 ? 3.047 10.636 -6.417 1.00 91.88 110 LEU A O 1
ATOM 854 N N . LYS A 1 111 ? 4.908 11.867 -6.658 1.00 93.69 111 LYS A N 1
ATOM 855 C CA . LYS A 1 111 ? 4.695 12.672 -5.435 1.00 93.69 111 LYS A CA 1
ATOM 856 C C . LYS A 1 111 ? 3.379 13.446 -5.470 1.00 93.69 111 LYS A C 1
ATOM 858 O O . LYS A 1 111 ? 2.635 13.458 -4.493 1.00 93.69 111 LYS A O 1
ATOM 863 N N . LYS A 1 112 ? 3.087 14.099 -6.598 1.00 95.81 112 LYS A N 1
ATOM 864 C CA . LYS A 1 112 ? 1.849 14.862 -6.781 1.00 95.81 112 LYS A CA 1
ATOM 865 C C . LYS A 1 112 ? 0.620 13.951 -6.766 1.00 95.81 112 LYS A C 1
ATOM 867 O O . LYS A 1 112 ? -0.388 14.323 -6.180 1.00 95.81 112 LYS A O 1
ATOM 872 N N . PHE A 1 113 ? 0.704 12.769 -7.372 1.00 95.44 113 PHE A N 1
ATOM 873 C CA . PHE A 1 113 ? -0.362 11.772 -7.355 1.00 95.44 113 PHE A CA 1
ATOM 874 C C . PHE A 1 113 ? -0.676 11.332 -5.929 1.00 95.44 113 PHE A C 1
ATOM 876 O O . PHE A 1 113 ? -1.842 11.348 -5.545 1.00 95.44 113 PHE A O 1
ATOM 883 N N . GLN A 1 114 ? 0.353 11.011 -5.138 1.00 95.00 114 GLN A N 1
ATOM 884 C CA . GLN A 1 114 ? 0.187 10.697 -3.721 1.00 95.00 114 GLN A CA 1
ATOM 885 C C . GLN A 1 114 ? -0.484 11.858 -2.983 1.00 95.00 114 GLN A C 1
ATOM 887 O O . GLN A 1 114 ? -1.502 11.643 -2.343 1.00 95.00 114 GLN A O 1
ATOM 892 N N . ALA A 1 115 ? 0.016 13.088 -3.123 1.00 95.00 115 ALA A N 1
ATOM 893 C CA . ALA A 1 115 ? -0.571 14.247 -2.446 1.00 95.00 115 ALA A CA 1
ATOM 894 C C . ALA A 1 115 ? -2.064 14.445 -2.774 1.00 95.00 115 ALA A C 1
ATOM 896 O O . ALA A 1 115 ? -2.838 14.828 -1.904 1.00 95.00 115 ALA A O 1
ATOM 897 N N . LEU A 1 116 ? -2.476 14.154 -4.011 1.00 94.69 116 LEU A N 1
ATOM 898 C CA . LEU A 1 116 ? -3.867 14.291 -4.448 1.00 94.69 116 LEU A CA 1
ATOM 899 C C . LEU A 1 116 ? -4.780 13.146 -3.989 1.00 94.69 116 LEU A C 1
ATOM 901 O O . LEU A 1 116 ? -5.965 13.387 -3.786 1.00 94.69 116 LEU A O 1
ATOM 905 N N . ASN A 1 117 ? -4.263 11.919 -3.876 1.00 93.50 117 ASN A N 1
ATOM 906 C CA . ASN A 1 117 ? -5.103 10.717 -3.777 1.00 93.50 117 ASN A CA 1
ATOM 907 C C . ASN A 1 117 ? -4.874 9.880 -2.512 1.00 93.50 117 ASN A C 1
ATOM 909 O O . ASN A 1 117 ? -5.702 9.029 -2.198 1.00 93.50 117 ASN A O 1
ATOM 913 N N . ALA A 1 118 ? -3.764 10.069 -1.796 1.00 94.06 118 ALA A N 1
ATOM 914 C CA . ALA A 1 118 ? -3.456 9.240 -0.639 1.00 94.06 118 ALA A CA 1
ATOM 915 C C . ALA A 1 118 ? -4.413 9.526 0.527 1.00 94.06 118 ALA A C 1
ATOM 917 O O . ALA A 1 118 ? -4.616 10.694 0.878 1.00 94.06 118 ALA A O 1
ATOM 918 N N . PRO A 1 119 ? -4.956 8.489 1.185 1.00 92.38 119 PRO A N 1
ATOM 919 C CA . PRO A 1 119 ? -5.639 8.654 2.459 1.00 92.38 119 PRO A CA 1
ATOM 920 C C . PRO A 1 119 ? -4.641 8.983 3.583 1.00 92.38 119 PRO A C 1
ATOM 922 O O . PRO A 1 119 ? -3.423 8.997 3.397 1.00 92.38 119 PRO A O 1
ATOM 925 N N . ALA A 1 120 ? -5.166 9.222 4.789 1.00 93.88 120 ALA A N 1
ATOM 926 C CA . ALA A 1 120 ? -4.365 9.409 6.003 1.00 93.88 120 ALA A CA 1
ATOM 927 C C . ALA A 1 120 ? -3.341 10.567 5.925 1.00 93.88 120 ALA A C 1
ATOM 929 O O . ALA A 1 120 ? -2.257 10.488 6.506 1.00 93.88 120 ALA A O 1
ATOM 930 N N . GLN A 1 121 ? -3.679 11.653 5.221 1.00 92.19 121 GLN A N 1
ATOM 931 C CA . GLN A 1 121 ? -2.848 12.864 5.115 1.00 92.19 121 GLN A CA 1
ATOM 932 C C . GLN A 1 121 ? -3.165 13.942 6.173 1.00 92.19 121 GLN A C 1
ATOM 934 O O . GLN A 1 121 ? -2.559 15.008 6.159 1.00 92.19 121 GLN A O 1
ATOM 939 N N . GLY A 1 122 ? -4.078 13.666 7.111 1.00 90.81 122 GLY A N 1
ATOM 940 C CA . GLY A 1 122 ? -4.445 14.580 8.204 1.00 90.81 122 GLY A CA 1
ATOM 941 C C . GLY A 1 122 ? -5.939 14.892 8.294 1.00 90.81 122 GLY A C 1
ATOM 942 O O . GLY A 1 122 ? -6.389 15.413 9.313 1.00 90.81 122 GLY A O 1
ATOM 943 N N . ASP A 1 123 ? -6.712 14.530 7.272 1.00 90.88 123 ASP A N 1
ATOM 944 C CA . ASP A 1 123 ? -8.161 14.715 7.277 1.00 90.88 123 ASP A CA 1
ATOM 945 C C . ASP A 1 123 ? -8.876 13.753 8.230 1.00 90.88 123 ASP A C 1
ATOM 947 O O . ASP A 1 123 ? -8.427 12.629 8.502 1.00 90.88 123 ASP A O 1
ATOM 951 N N . LYS A 1 124 ? -10.035 14.207 8.721 1.00 91.56 124 LYS A N 1
ATOM 952 C CA . LYS A 1 124 ? -10.897 13.411 9.588 1.00 91.56 124 LYS A CA 1
ATOM 953 C C . LYS A 1 124 ? -11.851 12.530 8.784 1.00 91.56 124 LYS A C 1
ATOM 955 O O . LYS A 1 124 ? -12.627 13.023 7.970 1.00 91.56 124 LYS A O 1
ATOM 960 N N . ALA A 1 125 ? -11.856 11.238 9.081 1.00 90.44 125 ALA A N 1
ATOM 961 C CA . ALA A 1 125 ? -12.915 10.318 8.715 1.00 90.44 125 ALA A CA 1
ATOM 962 C C . ALA A 1 125 ? -14.165 10.617 9.556 1.00 90.44 125 ALA A C 1
ATOM 964 O O . ALA A 1 125 ? -14.088 10.884 10.755 1.00 90.44 125 ALA A O 1
ATOM 965 N N . SER A 1 126 ? -15.338 10.562 8.929 1.00 90.31 126 SER A N 1
ATOM 966 C CA . SER A 1 126 ? -16.617 10.807 9.607 1.00 90.31 126 SER A CA 1
ATOM 967 C C . SER A 1 126 ? -17.094 9.625 10.451 1.00 90.31 126 SER A C 1
ATOM 969 O O . SER A 1 126 ? -18.021 9.782 11.246 1.00 90.31 126 SER A O 1
ATOM 971 N N . ARG A 1 127 ? -16.498 8.443 10.258 1.00 93.38 127 ARG A N 1
ATOM 972 C CA . ARG A 1 127 ? -16.914 7.175 10.856 1.00 93.38 127 ARG A CA 1
ATOM 973 C C . ARG A 1 127 ? -15.718 6.248 11.113 1.00 93.38 127 ARG A C 1
ATOM 975 O O . ARG A 1 127 ? -14.659 6.470 10.523 1.00 93.38 127 ARG A O 1
ATOM 982 N N . PRO A 1 128 ? -15.887 5.222 11.967 1.00 95.56 128 PRO A N 1
ATOM 983 C CA . PRO A 1 128 ? -14.853 4.235 12.253 1.00 95.56 128 PRO A CA 1
ATOM 984 C C . PRO A 1 128 ? -14.407 3.438 11.024 1.00 95.56 128 PRO A C 1
ATOM 986 O O . PRO A 1 128 ? -15.211 3.124 10.143 1.00 95.56 128 PRO A O 1
ATOM 989 N N . LEU A 1 129 ? -13.130 3.064 11.007 1.00 96.94 129 LEU A N 1
ATOM 990 C CA . LEU A 1 129 ? -12.526 2.229 9.973 1.00 96.94 129 LEU A CA 1
ATOM 991 C C . LEU A 1 129 ? -11.876 0.990 10.592 1.00 96.94 129 LEU A C 1
ATOM 993 O O . LEU A 1 129 ? -11.193 1.098 11.611 1.00 96.94 129 LEU A O 1
ATOM 997 N N . LEU A 1 130 ? -12.040 -0.161 9.950 1.00 98.00 130 LEU A N 1
ATOM 998 C CA . LEU A 1 130 ? -11.213 -1.343 10.167 1.00 98.00 130 LEU A CA 1
ATOM 999 C C . LEU A 1 130 ? -10.159 -1.408 9.064 1.00 98.00 130 LEU A C 1
ATOM 1001 O O . LEU A 1 130 ? -10.478 -1.349 7.879 1.00 98.00 130 LEU A O 1
ATOM 1005 N N . VAL A 1 131 ? -8.903 -1.536 9.463 1.00 98.31 131 VAL A N 1
ATOM 1006 C CA . VAL A 1 131 ? -7.763 -1.746 8.580 1.00 98.31 131 VAL A CA 1
ATOM 1007 C C . VAL A 1 131 ? -7.151 -3.093 8.924 1.00 98.31 131 VAL A C 1
ATOM 1009 O O . VAL A 1 131 ? -6.804 -3.339 10.077 1.00 98.31 131 VAL A O 1
ATOM 1012 N N . ILE A 1 132 ? -7.011 -3.961 7.932 1.00 98.44 132 ILE A N 1
ATOM 1013 C CA . ILE A 1 132 ? -6.404 -5.283 8.080 1.00 98.44 132 ILE A CA 1
ATOM 1014 C C . ILE A 1 132 ? -5.144 -5.349 7.220 1.00 98.44 132 ILE A C 1
ATOM 1016 O O . ILE A 1 132 ? -5.130 -4.851 6.096 1.00 98.44 132 ILE A O 1
ATOM 1020 N N . GLN A 1 133 ? -4.087 -5.961 7.748 1.00 97.75 133 GLN A N 1
ATOM 1021 C CA . GLN A 1 133 ? -2.788 -6.067 7.088 1.00 97.75 133 GLN A CA 1
ATOM 1022 C C . GLN A 1 133 ? -2.185 -7.462 7.291 1.00 97.75 133 GLN A C 1
ATOM 1024 O O . GLN A 1 133 ? -2.123 -7.948 8.424 1.00 97.75 133 GLN A O 1
ATOM 1029 N N . GLY A 1 134 ? -1.701 -8.080 6.212 1.00 95.81 134 GLY A N 1
ATOM 1030 C CA . GLY A 1 134 ? -0.815 -9.242 6.291 1.00 95.81 134 GLY A CA 1
ATOM 1031 C C . GLY A 1 134 ? 0.565 -8.803 6.781 1.00 95.81 134 GLY A C 1
ATOM 1032 O O . GLY A 1 134 ? 1.073 -7.773 6.344 1.00 95.81 134 GLY A O 1
ATOM 1033 N N . GLY A 1 135 ? 1.149 -9.515 7.742 1.00 93.50 135 GLY A N 1
ATOM 1034 C CA . GLY A 1 135 ? 2.458 -9.179 8.310 1.00 93.50 135 GLY A CA 1
ATOM 1035 C C . GLY A 1 135 ? 3.632 -9.555 7.411 1.00 93.50 135 GLY A C 1
ATOM 1036 O O . GLY A 1 135 ? 4.674 -8.912 7.504 1.00 93.50 135 GLY A O 1
ATOM 1037 N N . ASN A 1 136 ? 3.425 -10.517 6.510 1.00 91.50 136 ASN A N 1
ATOM 1038 C CA . ASN A 1 136 ? 4.377 -10.935 5.484 1.00 91.50 136 ASN A CA 1
ATOM 1039 C C . ASN A 1 136 ? 3.943 -10.468 4.086 1.00 91.50 136 ASN A C 1
ATOM 1041 O O . ASN A 1 136 ? 4.328 -11.077 3.098 1.00 91.50 136 ASN A O 1
ATOM 1045 N N . ASP A 1 137 ? 3.127 -9.413 4.013 1.00 92.75 137 ASP A N 1
ATOM 1046 C CA . ASP A 1 137 ? 2.612 -8.867 2.758 1.00 92.75 137 ASP A CA 1
ATOM 1047 C C . ASP A 1 137 ? 3.757 -8.445 1.821 1.00 92.75 137 ASP A C 1
ATOM 1049 O O . ASP A 1 137 ? 4.555 -7.558 2.143 1.00 92.75 137 ASP A O 1
ATOM 1053 N N . SER A 1 138 ? 3.831 -9.112 0.674 1.00 90.69 138 SER A N 1
ATOM 1054 C CA . SER A 1 138 ? 4.876 -9.012 -0.339 1.00 90.69 138 SER A CA 1
ATOM 1055 C C . SER A 1 138 ? 4.616 -7.905 -1.372 1.00 90.69 138 SER A C 1
ATOM 1057 O O . SER A 1 138 ? 5.517 -7.544 -2.142 1.00 90.69 138 SER A O 1
ATOM 1059 N N . ILE A 1 139 ? 3.407 -7.331 -1.375 1.00 90.06 139 ILE A N 1
ATOM 1060 C CA . ILE A 1 139 ? 2.972 -6.254 -2.276 1.00 90.06 139 ILE A CA 1
ATOM 1061 C C . ILE A 1 139 ? 2.935 -4.915 -1.529 1.00 90.06 139 ILE A C 1
ATOM 1063 O O . ILE A 1 139 ? 3.428 -3.898 -2.024 1.00 90.06 139 ILE A O 1
ATOM 1067 N N . VAL A 1 140 ? 2.354 -4.908 -0.330 1.00 91.88 140 VAL A N 1
ATOM 1068 C CA . VAL A 1 140 ? 2.071 -3.728 0.490 1.00 91.88 140 VAL A CA 1
ATOM 1069 C C . VAL A 1 140 ? 2.698 -3.899 1.861 1.00 91.88 140 VAL A C 1
ATOM 1071 O O . VAL A 1 140 ? 2.098 -4.416 2.801 1.00 91.88 140 VAL A O 1
ATOM 1074 N N . PHE A 1 141 ? 3.927 -3.411 1.996 1.00 92.50 141 PHE A N 1
ATOM 1075 C CA . PHE A 1 141 ? 4.685 -3.620 3.220 1.00 92.50 141 PHE A CA 1
ATOM 1076 C C . PHE A 1 141 ? 3.985 -3.047 4.468 1.00 92.50 141 PHE A C 1
ATOM 1078 O O . PHE A 1 141 ? 3.556 -1.884 4.454 1.00 92.50 141 PHE A O 1
ATOM 1085 N N . PRO A 1 142 ? 3.938 -3.801 5.588 1.00 94.00 142 PRO A N 1
ATOM 1086 C CA . PRO A 1 142 ? 3.213 -3.405 6.800 1.00 94.00 142 PRO A CA 1
ATOM 1087 C C . PRO A 1 142 ? 3.606 -2.041 7.375 1.00 94.00 142 PRO A C 1
ATOM 1089 O O . PRO A 1 142 ? 2.785 -1.380 8.019 1.00 94.00 142 PRO A O 1
ATOM 1092 N N . ASP A 1 143 ? 4.846 -1.602 7.147 1.00 93.44 143 ASP A N 1
ATOM 1093 C CA . ASP A 1 143 ? 5.359 -0.305 7.597 1.00 93.44 143 ASP A CA 1
ATOM 1094 C C . ASP A 1 143 ? 4.541 0.868 7.034 1.00 93.44 143 ASP A C 1
ATOM 1096 O O . ASP A 1 143 ? 4.256 1.834 7.753 1.00 93.44 143 ASP A O 1
ATOM 1100 N N . ILE A 1 144 ? 4.101 0.763 5.775 1.00 94.50 144 ILE A N 1
ATOM 1101 C CA . ILE A 1 144 ? 3.285 1.779 5.097 1.00 94.50 144 ILE A CA 1
ATOM 1102 C C . ILE A 1 144 ? 1.916 1.892 5.774 1.00 94.50 144 ILE A C 1
ATOM 1104 O O . ILE A 1 144 ? 1.491 2.992 6.149 1.00 94.50 144 ILE A O 1
ATOM 1108 N N . THR A 1 145 ? 1.266 0.756 6.027 1.00 96.25 145 THR A N 1
ATOM 1109 C CA . THR A 1 145 ? -0.032 0.696 6.712 1.00 96.25 145 THR A CA 1
ATOM 1110 C C . THR A 1 145 ? 0.069 1.172 8.161 1.00 96.25 145 THR A C 1
ATOM 1112 O O . THR A 1 145 ? -0.777 1.937 8.631 1.00 96.25 145 THR A O 1
ATOM 1115 N N . ASN A 1 146 ? 1.137 0.804 8.874 1.00 95.88 146 ASN A N 1
ATOM 1116 C CA . ASN A 1 146 ? 1.373 1.258 10.244 1.00 95.88 146 ASN A CA 1
ATOM 1117 C C . ASN A 1 146 ? 1.571 2.783 10.315 1.00 95.88 146 ASN A C 1
ATOM 1119 O O . ASN A 1 146 ? 1.003 3.441 11.192 1.00 95.88 146 ASN A O 1
ATOM 1123 N N . LYS A 1 147 ? 2.307 3.369 9.362 1.00 95.81 147 LYS A N 1
ATOM 1124 C CA . LYS A 1 147 ? 2.445 4.828 9.234 1.00 95.81 147 LYS A CA 1
ATOM 1125 C C . LYS A 1 147 ? 1.082 5.499 9.027 1.00 95.81 147 LYS A C 1
ATOM 1127 O O . LYS A 1 147 ? 0.775 6.480 9.707 1.00 95.81 147 LYS A O 1
ATOM 1132 N N . ALA A 1 148 ? 0.245 4.960 8.139 1.00 96.75 148 ALA A N 1
ATOM 1133 C CA . ALA A 1 148 ? -1.084 5.509 7.861 1.00 96.75 148 ALA A CA 1
ATOM 1134 C C . ALA A 1 148 ? -2.033 5.412 9.062 1.00 96.75 148 ALA A C 1
ATOM 1136 O O . ALA A 1 148 ? -2.748 6.373 9.364 1.0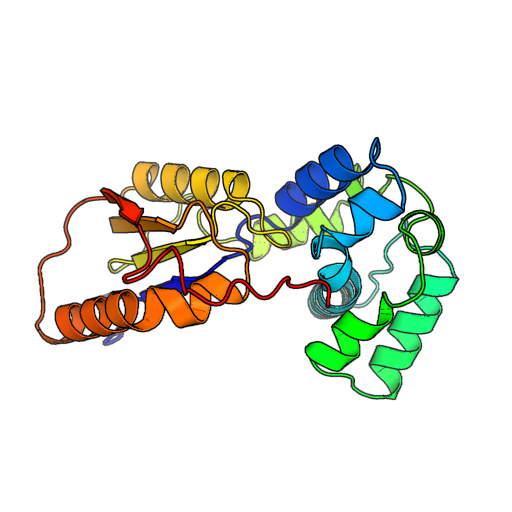0 96.75 148 ALA A O 1
ATOM 1137 N N . TYR A 1 149 ? -1.999 4.291 9.787 1.00 97.50 149 TYR A N 1
ATOM 1138 C CA . TYR A 1 149 ? -2.730 4.109 11.041 1.00 97.50 149 TYR A CA 1
ATOM 1139 C C . TYR A 1 149 ? -2.344 5.182 12.066 1.00 97.50 149 TYR A C 1
ATOM 1141 O O . TYR A 1 149 ? -3.208 5.904 12.567 1.00 97.50 149 TYR A O 1
ATOM 1149 N N . GLN A 1 150 ? -1.044 5.359 12.323 1.00 97.12 150 GLN A N 1
ATOM 1150 C CA . GLN A 1 150 ? -0.561 6.350 13.288 1.00 97.12 150 GLN A CA 1
ATOM 1151 C C . GLN A 1 150 ? -0.971 7.777 12.909 1.00 97.12 150 GLN A C 1
ATOM 1153 O O . GLN A 1 150 ? -1.421 8.535 13.770 1.00 97.12 150 GLN A O 1
ATOM 1158 N N . ASN A 1 151 ? -0.836 8.145 11.633 1.00 96.81 151 ASN A N 1
ATOM 1159 C CA . ASN A 1 151 ? -1.221 9.469 11.146 1.00 96.81 151 ASN A CA 1
ATOM 1160 C C . ASN A 1 151 ? -2.731 9.702 11.269 1.00 96.81 151 ASN A C 1
ATOM 1162 O O . ASN A 1 151 ? -3.153 10.760 11.735 1.00 96.81 151 ASN A O 1
ATOM 1166 N N . SER A 1 152 ? -3.541 8.695 10.940 1.00 97.12 152 SER A N 1
ATOM 1167 C CA . SER A 1 152 ? -4.998 8.765 11.073 1.00 97.12 152 SER A CA 1
ATOM 1168 C C . SER A 1 152 ? -5.426 8.944 12.531 1.00 97.12 152 SER A C 1
ATOM 1170 O O . SER A 1 152 ? -6.247 9.810 12.830 1.00 97.12 152 SER A O 1
ATOM 1172 N N . CYS A 1 153 ? -4.840 8.186 13.459 1.00 96.88 153 CYS A N 1
ATOM 1173 C CA . CYS A 1 153 ? -5.149 8.314 14.884 1.00 96.88 153 CYS A CA 1
ATOM 1174 C C . CYS A 1 153 ? -4.723 9.673 15.453 1.00 96.88 153 CYS A C 1
ATOM 1176 O O . CYS A 1 153 ? -5.476 10.281 16.212 1.00 96.88 153 CYS A O 1
ATOM 1178 N N . LYS A 1 154 ? -3.560 10.203 15.043 1.00 96.50 154 LYS A N 1
ATOM 1179 C CA . LYS A 1 154 ? -3.112 11.559 15.418 1.00 96.50 154 LYS A CA 1
ATOM 1180 C C . LYS A 1 154 ? -4.057 12.652 14.912 1.00 96.50 154 LYS A C 1
ATOM 1182 O O . LYS A 1 154 ? -4.238 13.653 15.596 1.00 96.50 154 LYS A O 1
ATOM 1187 N N . ALA A 1 155 ? -4.682 12.450 13.752 1.00 96.31 155 ALA A N 1
ATOM 1188 C CA . ALA A 1 155 ? -5.708 13.345 13.215 1.00 96.31 155 ALA A CA 1
ATOM 1189 C C . ALA A 1 155 ? -7.064 13.245 13.951 1.00 96.31 155 ALA A C 1
ATOM 1191 O O . ALA A 1 155 ? -7.972 14.036 13.690 1.00 96.31 155 ALA A O 1
ATOM 1192 N N . GLY A 1 156 ? -7.207 12.309 14.897 1.00 95.44 156 GLY A N 1
ATOM 1193 C CA . GLY A 1 156 ? -8.427 12.096 15.677 1.00 95.44 156 GLY A CA 1
ATOM 1194 C C . GLY A 1 156 ? -9.434 11.149 15.023 1.00 95.44 156 GLY A C 1
ATOM 1195 O O . GLY A 1 156 ? -10.614 11.205 15.365 1.00 95.44 156 GLY A O 1
ATOM 1196 N N . ASN A 1 157 ? -8.995 10.307 14.083 1.00 96.50 157 ASN A N 1
ATOM 1197 C CA . ASN A 1 157 ? -9.839 9.270 13.489 1.00 96.50 157 ASN A CA 1
ATOM 1198 C C . ASN A 1 157 ? -9.995 8.067 14.418 1.00 96.50 157 ASN A C 1
ATOM 1200 O O . ASN A 1 157 ? -9.132 7.795 15.250 1.00 96.50 157 ASN A O 1
ATOM 1204 N N . VAL A 1 158 ? -11.075 7.311 14.225 1.00 96.56 158 VAL A N 1
ATOM 1205 C CA . VAL A 1 158 ? -11.273 6.006 14.862 1.00 96.56 158 VAL A CA 1
ATOM 1206 C C . VAL A 1 158 ? -10.861 4.928 13.867 1.00 96.56 158 VAL A C 1
ATOM 1208 O O . VAL A 1 158 ? -11.586 4.647 12.915 1.00 96.56 158 VAL A O 1
ATOM 1211 N N . VAL A 1 159 ? -9.677 4.352 14.067 1.00 97.50 159 VAL A N 1
ATOM 1212 C CA . VAL A 1 159 ? -9.138 3.287 13.214 1.00 97.50 159 VAL A CA 1
ATOM 1213 C C . VAL A 1 159 ? -8.796 2.072 14.066 1.00 97.50 159 VAL A C 1
ATOM 1215 O O . VAL A 1 159 ? -8.061 2.175 15.047 1.00 97.50 159 VAL A O 1
ATOM 1218 N N . HIS A 1 160 ? -9.302 0.911 13.678 1.00 97.81 160 HIS A N 1
ATOM 1219 C CA . HIS A 1 160 ? -8.940 -0.375 14.252 1.00 97.81 160 HIS A CA 1
ATOM 1220 C C . HIS A 1 160 ? -7.981 -1.065 13.289 1.00 97.81 160 HIS A C 1
ATOM 1222 O O . HIS A 1 160 ? -8.363 -1.342 12.162 1.00 97.81 160 HIS A O 1
ATOM 1228 N N . LEU A 1 161 ? -6.736 -1.295 13.700 1.00 98.31 161 LEU A N 1
ATOM 1229 C CA . LEU A 1 161 ? -5.738 -2.002 12.903 1.00 98.31 161 LEU A CA 1
ATOM 1230 C C . LEU A 1 161 ? -5.584 -3.440 13.400 1.00 98.31 161 LEU A C 1
ATOM 1232 O O . LEU A 1 161 ? -5.199 -3.648 14.552 1.00 98.31 161 LEU A O 1
ATOM 1236 N N . SER A 1 162 ? -5.784 -4.404 12.511 1.00 98.06 162 SER A N 1
ATOM 1237 C CA . SER A 1 162 ? -5.539 -5.824 12.757 1.00 98.06 162 SER A CA 1
ATOM 1238 C C . SER A 1 162 ? -4.423 -6.329 11.854 1.00 98.06 162 SER A C 1
ATOM 1240 O O . SER A 1 162 ? -4.481 -6.195 10.634 1.00 98.06 162 SER A O 1
ATOM 1242 N N . VAL A 1 163 ? -3.375 -6.884 12.460 1.00 97.75 163 VAL A N 1
ATOM 1243 C CA . VAL A 1 163 ? -2.210 -7.420 11.742 1.00 97.75 163 VAL A CA 1
ATOM 1244 C C . VAL A 1 163 ? -2.188 -8.934 11.887 1.00 97.75 163 VAL A C 1
ATOM 1246 O O . VAL A 1 163 ? -2.200 -9.419 13.015 1.00 97.75 163 VAL A O 1
ATOM 1249 N N . TYR A 1 164 ? -2.118 -9.657 10.771 1.00 95.69 164 TYR A N 1
ATOM 1250 C CA . TYR A 1 164 ? -1.996 -11.117 10.709 1.00 95.69 164 TYR A CA 1
ATOM 1251 C C . TYR A 1 164 ? -0.542 -11.475 10.365 1.00 95.69 164 TYR A C 1
ATOM 1253 O O . TYR A 1 164 ? -0.202 -11.464 9.183 1.00 95.69 164 TYR A O 1
ATOM 1261 N N . PRO A 1 165 ? 0.339 -11.745 11.352 1.00 93.19 165 PRO A N 1
ATOM 1262 C CA . PRO A 1 165 ? 1.791 -11.742 11.154 1.00 93.19 165 PRO A CA 1
ATOM 1263 C C . PRO A 1 165 ? 2.285 -12.676 10.051 1.00 93.19 165 PRO A C 1
ATOM 1265 O O . PRO A 1 165 ? 3.151 -12.293 9.280 1.00 93.19 165 PRO A O 1
ATOM 1268 N N . ASP A 1 166 ? 1.695 -13.867 9.951 1.00 90.00 166 ASP A N 1
ATOM 1269 C CA . ASP A 1 166 ? 2.197 -14.938 9.086 1.00 90.00 166 ASP A CA 1
ATOM 1270 C C . ASP A 1 166 ? 1.533 -14.987 7.703 1.00 90.00 166 ASP A C 1
ATOM 1272 O O . ASP A 1 166 ? 1.721 -15.967 6.979 1.00 90.00 166 ASP A O 1
ATOM 1276 N N . LEU A 1 167 ? 0.698 -13.998 7.367 1.00 91.31 167 LEU A N 1
ATOM 1277 C CA . LEU A 1 167 ? -0.070 -13.975 6.122 1.00 91.31 167 LEU A CA 1
ATOM 1278 C C . LEU A 1 167 ? 0.459 -12.924 5.143 1.00 91.31 167 LEU A C 1
ATOM 1280 O O . LEU A 1 167 ? 0.822 -11.818 5.555 1.00 91.31 167 LEU A O 1
ATOM 1284 N N . ASP A 1 168 ? 0.452 -13.298 3.862 1.00 91.75 168 ASP A N 1
ATOM 1285 C CA . ASP A 1 168 ? 0.726 -12.442 2.700 1.00 91.75 168 ASP A CA 1
ATOM 1286 C C . ASP A 1 168 ? -0.534 -11.647 2.266 1.00 91.75 168 ASP A C 1
ATOM 1288 O O . ASP A 1 168 ? -1.584 -11.723 2.926 1.00 91.75 168 ASP A O 1
ATOM 1292 N N . HIS A 1 169 ? -0.437 -10.884 1.173 1.00 92.31 169 HIS A N 1
ATOM 1293 C CA . HIS A 1 169 ? -1.443 -9.955 0.656 1.00 92.31 169 HIS A CA 1
ATOM 1294 C C . HIS A 1 169 ? -2.772 -10.642 0.323 1.00 92.31 169 HIS A C 1
ATOM 1296 O O . HIS A 1 169 ? -3.815 -10.264 0.866 1.00 92.31 169 HIS A O 1
ATOM 1302 N N . THR A 1 170 ? -2.767 -11.686 -0.511 1.00 89.31 170 THR A N 1
ATOM 1303 C CA . THR A 1 170 ? -4.012 -12.399 -0.860 1.00 89.31 170 THR A CA 1
ATOM 1304 C C . THR A 1 170 ? -4.499 -13.277 0.289 1.00 89.31 170 THR A C 1
ATOM 1306 O O . THR A 1 170 ? -5.703 -13.345 0.566 1.00 89.31 170 THR A O 1
ATOM 1309 N N . ALA A 1 171 ? -3.578 -13.919 1.014 1.00 90.56 171 ALA A N 1
ATOM 1310 C CA . ALA A 1 171 ? -3.914 -14.833 2.106 1.00 90.56 171 ALA A CA 1
ATOM 1311 C C . ALA A 1 171 ? -4.718 -14.141 3.224 1.00 90.56 171 ALA A C 1
ATOM 1313 O O . ALA A 1 171 ? -5.671 -14.719 3.764 1.00 90.56 171 ALA A O 1
ATOM 1314 N N . VAL A 1 172 ? -4.380 -12.887 3.560 1.00 92.88 172 VAL A N 1
ATOM 1315 C CA . VAL A 1 172 ? -5.067 -12.156 4.634 1.00 92.88 172 VAL A CA 1
ATOM 1316 C C . VAL A 1 172 ? -6.517 -11.803 4.284 1.00 92.88 172 VAL A C 1
ATOM 1318 O O . VAL A 1 172 ? -7.351 -11.728 5.189 1.00 92.88 172 VAL A O 1
ATOM 1321 N N . VAL A 1 173 ? -6.867 -11.649 3.000 1.00 92.31 173 VAL A N 1
ATOM 1322 C CA . VAL A 1 173 ? -8.236 -11.300 2.570 1.00 92.31 173 VAL A CA 1
ATOM 1323 C C . VAL A 1 173 ? -9.237 -12.369 3.006 1.00 92.31 173 VAL A C 1
ATOM 1325 O O . VAL A 1 173 ? -10.240 -12.057 3.653 1.00 92.31 173 VAL A O 1
ATOM 1328 N N . GLY A 1 174 ? -8.947 -13.634 2.690 1.00 90.25 174 GLY A N 1
ATOM 1329 C CA . GLY A 1 174 ? -9.805 -14.762 3.054 1.00 90.25 174 GLY A CA 1
ATOM 1330 C C . GLY A 1 174 ? -9.761 -15.071 4.550 1.00 90.25 174 GLY A C 1
ATOM 1331 O O . GLY A 1 174 ? -10.804 -15.249 5.178 1.00 90.25 174 GLY A O 1
ATOM 1332 N N . ALA A 1 175 ? -8.565 -15.082 5.145 1.00 91.19 175 ALA A N 1
ATOM 1333 C CA . ALA A 1 175 ? -8.389 -15.432 6.554 1.00 91.19 175 ALA A CA 1
ATOM 1334 C C . ALA A 1 175 ? -9.058 -14.438 7.520 1.00 91.19 175 ALA A C 1
ATOM 1336 O O . ALA A 1 175 ? -9.509 -14.834 8.594 1.00 91.19 175 ALA A O 1
ATOM 1337 N N . SER A 1 176 ? -9.146 -13.161 7.135 1.00 94.25 176 SER A N 1
ATOM 1338 C CA . SER A 1 176 ? -9.779 -12.111 7.941 1.00 94.25 176 SER A CA 1
ATOM 1339 C C . SER A 1 176 ? -11.284 -11.950 7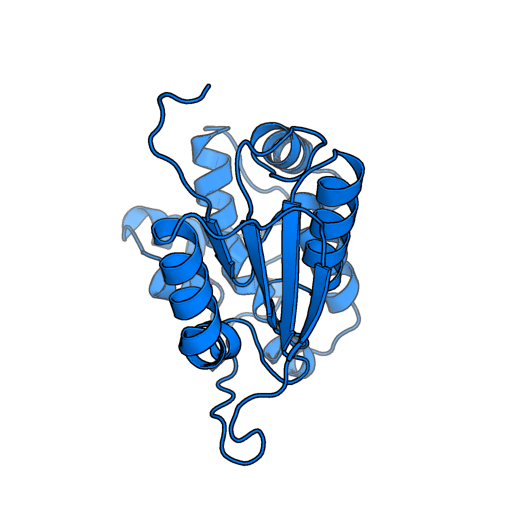.694 1.00 94.25 176 SER A C 1
ATOM 1341 O O . SER A 1 176 ? -11.911 -11.109 8.339 1.00 94.25 176 SER A O 1
ATOM 1343 N N . ALA A 1 177 ? -11.890 -12.761 6.813 1.00 94.50 177 ALA A N 1
ATOM 1344 C CA . ALA A 1 177 ? -13.317 -12.682 6.485 1.00 94.50 177 ALA A CA 1
ATOM 1345 C C . ALA A 1 177 ? -14.262 -12.652 7.691 1.00 94.50 177 ALA A C 1
ATOM 1347 O O . ALA A 1 177 ? -15.112 -11.758 7.743 1.00 94.50 177 ALA A O 1
ATOM 1348 N N . PRO A 1 178 ? -14.105 -13.531 8.696 1.00 94.25 178 PRO A N 1
ATOM 1349 C CA . PRO A 1 178 ? -14.945 -13.471 9.887 1.00 94.25 178 PRO A CA 1
ATOM 1350 C C . PRO A 1 178 ? -14.861 -12.122 10.618 1.00 94.25 178 PRO A C 1
ATOM 1352 O O . PRO A 1 178 ? -15.880 -11.605 11.066 1.00 94.25 178 PRO A O 1
ATOM 1355 N N . GLU A 1 179 ? -13.669 -11.524 10.698 1.00 95.50 179 GLU A N 1
ATOM 1356 C CA . GLU A 1 179 ? -13.437 -10.268 11.416 1.00 95.50 179 GLU A CA 1
ATOM 1357 C C . GLU A 1 179 ? -14.089 -9.076 10.714 1.00 95.50 179 GLU A C 1
ATOM 1359 O O . GLU A 1 179 ? -14.795 -8.291 11.353 1.00 95.50 179 GLU A O 1
ATOM 1364 N N . TRP A 1 180 ? -13.865 -8.911 9.406 1.00 95.75 180 TRP A N 1
ATOM 1365 C CA . TRP A 1 180 ? -14.425 -7.752 8.717 1.00 95.75 180 TRP A CA 1
ATOM 1366 C C . TRP A 1 180 ? -15.939 -7.856 8.508 1.00 95.75 180 TRP A C 1
ATOM 1368 O O . TRP A 1 180 ? -16.612 -6.824 8.512 1.00 95.75 180 TRP A O 1
ATOM 1378 N N . LEU A 1 181 ? -16.497 -9.069 8.414 1.00 97.00 181 LEU A N 1
ATOM 1379 C CA . LEU A 1 181 ? -17.949 -9.285 8.434 1.00 97.00 181 LEU A CA 1
ATOM 1380 C C . LEU A 1 181 ? -18.554 -8.912 9.794 1.00 97.00 181 LEU A C 1
ATOM 1382 O O . LEU A 1 181 ? -19.542 -8.179 9.838 1.00 97.00 181 LEU A O 1
ATOM 1386 N N . GLU A 1 182 ? -17.940 -9.350 10.898 1.00 95.38 182 GLU A N 1
ATOM 1387 C CA . GLU A 1 182 ? -18.373 -8.988 12.256 1.00 95.38 182 GLU A CA 1
ATOM 1388 C C . GLU A 1 182 ? -18.280 -7.471 12.490 1.00 95.38 182 GLU A C 1
ATOM 1390 O O . GLU A 1 182 ? -19.154 -6.867 13.115 1.00 95.38 182 GLU A O 1
ATOM 1395 N N . PHE A 1 183 ? -17.232 -6.825 11.974 1.00 95.69 183 PHE A N 1
ATOM 1396 C CA . PHE A 1 183 ? -17.094 -5.374 12.049 1.00 95.69 183 PHE A CA 1
ATOM 1397 C C . PHE A 1 183 ? -18.241 -4.657 11.335 1.00 95.69 183 PHE A C 1
ATOM 1399 O O . PHE A 1 183 ? -18.842 -3.757 11.918 1.00 95.69 183 PHE A O 1
ATOM 1406 N N . ILE A 1 184 ? -18.575 -5.067 10.107 1.00 95.88 184 ILE A N 1
ATOM 1407 C CA . ILE A 1 184 ? -19.689 -4.486 9.344 1.00 95.88 184 ILE A CA 1
ATOM 1408 C C . ILE A 1 184 ? -21.018 -4.683 10.084 1.00 95.88 184 ILE A C 1
ATOM 1410 O O . ILE A 1 184 ? -21.780 -3.726 10.213 1.00 95.88 184 ILE A O 1
ATOM 1414 N N . ASP A 1 185 ? -21.282 -5.875 10.621 1.00 95.50 185 ASP A N 1
ATOM 1415 C CA . ASP A 1 185 ? -22.488 -6.154 11.413 1.00 95.50 185 ASP A CA 1
ATOM 1416 C C . ASP A 1 185 ? -22.607 -5.212 12.630 1.00 95.50 185 ASP A C 1
ATOM 1418 O O . ASP A 1 185 ? -23.641 -4.568 12.839 1.00 95.50 185 ASP A O 1
ATOM 1422 N N . LYS A 1 186 ? -21.508 -4.995 13.365 1.00 93.38 186 LYS A N 1
ATOM 1423 C CA . LYS A 1 186 ? -21.462 -4.030 14.481 1.00 93.38 186 LYS A CA 1
ATOM 1424 C C . LYS A 1 186 ? -21.755 -2.593 14.054 1.00 93.38 186 LYS A C 1
ATOM 1426 O O . LYS A 1 186 ? -22.361 -1.851 14.831 1.00 93.38 186 LYS A O 1
ATOM 1431 N N . LEU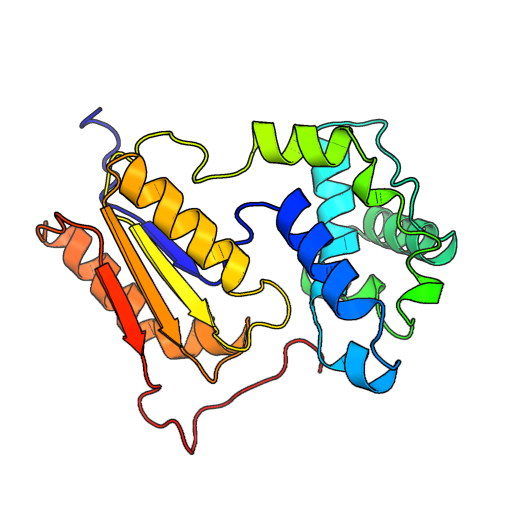 A 1 187 ? -21.350 -2.184 12.849 1.00 93.06 187 LEU A N 1
ATOM 1432 C CA . LEU A 1 187 ? -21.684 -0.856 12.324 1.00 93.06 187 LEU A CA 1
ATOM 1433 C C . LEU A 1 187 ? -23.201 -0.693 12.147 1.00 93.06 187 LEU A C 1
ATOM 1435 O O . LEU A 1 187 ? -23.745 0.350 12.517 1.00 93.06 187 LEU A O 1
ATOM 1439 N N . PHE A 1 188 ? -23.891 -1.720 11.638 1.00 93.94 188 PHE A N 1
ATOM 1440 C CA . PHE A 1 188 ? -25.351 -1.718 11.473 1.00 93.94 188 PHE A CA 1
ATOM 1441 C C . PHE A 1 188 ? -26.112 -1.789 12.799 1.00 93.94 188 PHE A C 1
ATOM 1443 O O . PHE A 1 188 ? -27.197 -1.227 12.911 1.00 93.94 188 PHE A O 1
ATOM 1450 N N . GLN A 1 189 ? -25.523 -2.402 13.823 1.00 91.94 189 GLN A N 1
ATOM 1451 C CA . GLN A 1 189 ? -26.071 -2.413 15.184 1.00 91.94 189 GLN A CA 1
ATOM 1452 C C . GLN A 1 189 ? -25.811 -1.106 15.955 1.00 91.94 189 GLN A C 1
ATOM 1454 O O . GLN A 1 189 ? -26.124 -1.017 17.141 1.00 91.94 189 GLN A O 1
ATOM 1459 N N . HIS A 1 190 ? -25.237 -0.087 15.302 1.00 80.06 190 HIS A N 1
ATOM 1460 C CA . HIS A 1 190 ? -24.832 1.179 15.918 1.00 80.06 190 HIS A CA 1
ATOM 1461 C C . HIS A 1 190 ? -23.860 1.000 17.097 1.00 80.06 190 HIS A C 1
ATOM 1463 O O . HIS A 1 190 ? -23.886 1.764 18.065 1.00 80.06 190 HIS A O 1
ATOM 1469 N N . GLY A 1 191 ? -22.976 0.000 17.005 1.00 72.56 191 GLY A N 1
ATOM 1470 C CA . GLY A 1 191 ? -21.921 -0.225 17.986 1.00 72.56 191 GLY A CA 1
ATOM 1471 C C . GLY A 1 191 ? -21.019 1.004 18.138 1.00 72.56 191 GLY A C 1
ATOM 1472 O O . GLY A 1 191 ? -20.610 1.628 17.156 1.00 72.56 191 GLY A O 1
ATOM 1473 N N . SER A 1 192 ? -20.690 1.363 19.380 1.00 70.56 192 SER A N 1
ATOM 1474 C CA . SER A 1 192 ? -19.820 2.501 19.670 1.00 70.56 192 SER A CA 1
ATOM 1475 C C . SER A 1 192 ? -18.346 2.109 19.543 1.00 70.56 192 SER A C 1
ATOM 1477 O O . SER A 1 192 ? -17.720 1.574 20.454 1.00 70.56 192 SER A O 1
ATOM 1479 N N . LEU A 1 193 ? -17.765 2.412 18.387 1.00 82.88 193 LEU A N 1
ATOM 1480 C CA . LEU A 1 193 ? -16.321 2.374 18.179 1.00 82.88 193 LEU A CA 1
ATOM 1481 C C . LEU A 1 193 ? -15.780 3.793 18.357 1.00 82.88 193 LEU A C 1
ATOM 1483 O O . LEU A 1 193 ? -16.092 4.683 17.567 1.00 82.88 193 LEU A O 1
ATOM 1487 N N . THR A 1 194 ? -15.036 4.027 19.438 1.00 82.44 194 THR A N 1
ATOM 1488 C CA . THR A 1 194 ? -14.737 5.393 19.906 1.00 82.44 194 THR A CA 1
ATOM 1489 C C . THR A 1 194 ? -13.255 5.736 19.947 1.00 82.44 194 THR A C 1
ATOM 1491 O O . THR A 1 194 ? -12.912 6.914 20.035 1.00 82.44 194 THR A O 1
ATOM 1494 N N . THR A 1 195 ? -12.362 4.750 19.861 1.00 92.06 195 THR A N 1
ATOM 1495 C CA . THR A 1 195 ? -10.915 4.966 19.957 1.00 92.06 195 THR A CA 1
ATOM 1496 C C . THR A 1 195 ? -10.151 4.109 18.962 1.00 92.06 195 THR A C 1
ATOM 1498 O O . THR A 1 195 ? -10.587 3.024 18.579 1.00 92.06 195 THR A O 1
ATOM 1501 N N . CYS A 1 196 ? -8.980 4.599 18.553 1.00 97.12 196 CYS A N 1
ATOM 1502 C CA . CYS A 1 196 ? -8.051 3.776 17.800 1.00 97.12 196 CYS A CA 1
ATOM 1503 C C . CYS A 1 196 ? -7.604 2.558 18.611 1.00 97.12 196 CYS A C 1
ATOM 1505 O O . CYS A 1 196 ? -7.315 2.667 19.804 1.00 97.12 196 CYS A O 1
ATOM 1507 N N . SER A 1 197 ? -7.464 1.415 17.945 1.00 97.12 197 SER A N 1
ATOM 1508 C CA . SER A 1 197 ? -6.907 0.207 18.555 1.00 97.12 197 SER A CA 1
ATOM 1509 C C . SER A 1 197 ? -6.027 -0.548 17.574 1.00 97.12 197 SER A C 1
ATOM 1511 O O . SER A 1 197 ? -6.322 -0.566 16.383 1.00 97.12 197 SER A O 1
ATOM 1513 N N . ARG A 1 198 ? -5.022 -1.260 18.084 1.00 97.44 198 ARG A N 1
ATOM 1514 C CA . ARG A 1 198 ? -4.203 -2.186 17.298 1.00 97.44 198 ARG A CA 1
ATOM 1515 C C . ARG A 1 198 ? -4.252 -3.580 17.911 1.00 97.44 198 ARG A C 1
ATOM 1517 O O . ARG A 1 198 ? -4.098 -3.707 19.125 1.00 97.44 198 ARG A O 1
ATOM 1524 N N . LYS A 1 199 ? -4.422 -4.606 17.081 1.00 96.19 199 LYS A N 1
ATOM 1525 C CA . LYS A 1 199 ? -4.415 -6.016 17.477 1.00 96.19 199 LYS A CA 1
ATOM 1526 C C . LYS A 1 199 ? -3.492 -6.827 16.575 1.00 96.19 199 LYS A C 1
ATOM 1528 O O . LYS A 1 199 ? -3.314 -6.515 15.399 1.00 96.19 199 LYS A O 1
ATOM 1533 N N . VAL A 1 200 ? -2.899 -7.858 17.164 1.00 95.44 200 VAL A N 1
ATOM 1534 C CA . VAL A 1 200 ? -2.215 -8.925 16.435 1.00 95.44 200 VAL A CA 1
ATOM 1535 C C . VAL A 1 200 ? -3.162 -10.113 16.420 1.00 95.44 200 VAL A C 1
ATOM 1537 O O . VAL A 1 200 ? -3.647 -10.522 17.474 1.00 95.44 200 VAL A O 1
ATOM 1540 N N . MET A 1 201 ? -3.446 -10.614 15.228 1.00 93.06 201 MET A N 1
ATOM 1541 C CA . MET A 1 201 ? -4.393 -11.689 14.982 1.00 93.06 201 MET A CA 1
ATOM 1542 C C . MET A 1 201 ? -3.636 -12.970 14.657 1.00 93.06 201 MET A C 1
ATOM 1544 O O . MET A 1 201 ? -2.567 -12.938 14.050 1.00 93.06 201 MET A O 1
ATOM 1548 N N . VAL A 1 202 ? -4.211 -14.099 15.049 1.00 82.56 202 VAL A N 1
ATOM 1549 C CA . VAL A 1 202 ? -3.729 -15.427 14.669 1.00 82.56 202 VAL A CA 1
ATOM 1550 C C . VAL A 1 202 ? -4.848 -16.083 13.864 1.00 82.56 202 VAL A C 1
ATOM 1552 O O . VAL A 1 202 ? -5.998 -16.029 14.310 1.00 82.56 202 VAL A O 1
ATOM 1555 N N . PRO A 1 203 ? -4.564 -16.668 12.686 1.00 73.38 203 PRO A N 1
ATOM 1556 C CA . PRO A 1 203 ? -5.562 -17.436 11.953 1.00 73.38 203 PRO A CA 1
ATOM 1557 C C . PRO A 1 203 ? -6.148 -18.541 12.837 1.00 73.38 203 PRO A C 1
ATOM 1559 O O . PRO A 1 203 ? -5.430 -19.124 13.649 1.00 73.38 203 PRO A O 1
ATOM 1562 N N . PHE A 1 204 ? -7.435 -18.850 12.654 1.00 70.62 204 PHE A N 1
ATOM 1563 C CA . PHE A 1 204 ? -8.151 -19.862 13.445 1.00 70.62 204 PHE A CA 1
ATOM 1564 C C . PHE A 1 204 ? -7.401 -21.204 13.528 1.00 70.62 204 PHE A C 1
ATOM 1566 O O . PHE A 1 204 ? -7.370 -21.829 14.584 1.00 70.62 204 PHE A O 1
ATOM 1573 N N . ASP A 1 205 ? -6.749 -21.600 12.433 1.00 72.94 205 ASP A N 1
ATOM 1574 C CA . ASP A 1 205 ? -5.858 -22.753 12.369 1.00 72.94 205 ASP A CA 1
ATOM 1575 C C . ASP A 1 205 ? -4.576 -22.379 11.617 1.00 72.94 205 ASP A C 1
ATOM 1577 O O . ASP A 1 205 ? -4.449 -22.595 10.416 1.00 72.94 205 ASP A O 1
ATOM 1581 N N . ALA A 1 206 ? -3.624 -21.758 12.314 1.00 71.38 206 ALA A N 1
ATOM 1582 C CA . ALA A 1 206 ? -2.382 -21.281 11.703 1.00 71.38 206 ALA A CA 1
ATOM 1583 C C . ALA A 1 206 ? -1.522 -22.396 11.070 1.00 71.38 206 ALA A C 1
ATOM 1585 O O . ALA A 1 206 ? -0.695 -22.095 10.206 1.00 71.38 206 ALA A O 1
ATOM 1586 N N . VAL A 1 207 ? -1.706 -23.655 11.495 1.00 74.44 207 VAL A N 1
ATOM 1587 C CA . VAL A 1 207 ? -0.961 -24.821 10.990 1.00 74.44 207 VAL A CA 1
ATOM 1588 C C . VAL A 1 207 ? -1.516 -25.285 9.644 1.00 74.44 207 VAL A C 1
ATOM 1590 O O . VAL A 1 207 ? -0.735 -25.648 8.768 1.00 74.44 207 VAL A O 1
ATOM 1593 N N . HIS A 1 208 ? -2.839 -25.238 9.460 1.00 75.00 208 HIS A N 1
ATOM 1594 C CA . HIS A 1 208 ? -3.502 -25.677 8.224 1.00 75.00 208 HIS A CA 1
ATOM 1595 C C . HIS A 1 208 ? -4.009 -24.525 7.345 1.00 75.00 208 HIS A C 1
ATOM 1597 O O . HIS A 1 208 ? -4.567 -24.768 6.274 1.00 75.00 208 HIS A O 1
ATOM 1603 N N . ALA A 1 209 ? -3.845 -23.274 7.778 1.00 70.94 209 ALA A N 1
ATOM 1604 C CA . ALA A 1 209 ? -4.217 -22.108 6.993 1.00 70.94 209 ALA A CA 1
ATOM 1605 C C . ALA A 1 209 ? -3.458 -22.106 5.662 1.00 70.94 209 ALA A C 1
ATOM 1607 O O . ALA A 1 209 ? -2.229 -22.174 5.633 1.00 70.94 209 ALA A O 1
ATOM 1608 N N . SER A 1 210 ? -4.205 -21.981 4.564 1.00 71.25 210 SER A N 1
ATOM 1609 C CA . SER A 1 210 ? -3.617 -21.735 3.252 1.00 71.25 210 SER A CA 1
ATOM 1610 C C . SER A 1 210 ? -2.872 -20.399 3.277 1.00 71.25 210 SER A C 1
ATOM 1612 O O . SER A 1 210 ? -3.429 -19.382 3.698 1.00 71.25 210 SER A O 1
ATOM 1614 N N . LYS A 1 211 ? -1.613 -20.413 2.839 1.00 75.62 211 LYS A N 1
ATOM 1615 C CA . LYS A 1 211 ? -0.745 -19.235 2.712 1.00 75.62 211 LYS A CA 1
ATOM 1616 C C . LYS A 1 211 ? -0.259 -19.145 1.263 1.00 75.62 211 LYS A C 1
ATOM 1618 O O . LYS A 1 211 ? 0.930 -19.349 1.032 1.00 75.62 211 LYS A O 1
ATOM 1623 N N . PRO A 1 212 ? -1.173 -18.968 0.287 1.00 72.25 212 PRO A N 1
ATOM 1624 C CA . PRO A 1 212 ? -0.757 -18.816 -1.098 1.00 72.25 212 PRO A CA 1
ATOM 1625 C C . PRO A 1 212 ? 0.155 -17.595 -1.187 1.00 72.25 212 PRO A C 1
ATOM 1627 O O . PRO A 1 212 ? -0.145 -16.564 -0.579 1.00 72.25 212 PRO A O 1
ATOM 1630 N N . LEU A 1 213 ? 1.267 -17.747 -1.897 1.00 68.12 213 LEU A N 1
ATOM 1631 C CA . LEU A 1 213 ? 2.128 -16.625 -2.230 1.00 68.12 213 LEU A CA 1
ATOM 1632 C C . LEU A 1 213 ? 1.463 -15.821 -3.340 1.00 68.12 213 LEU A C 1
ATOM 1634 O O . LEU A 1 213 ? 0.835 -16.383 -4.235 1.00 68.12 213 LEU A O 1
ATOM 1638 N N . ASP A 1 214 ? 1.639 -14.509 -3.299 1.00 67.94 214 ASP A N 1
ATOM 1639 C CA . ASP A 1 214 ? 1.158 -13.613 -4.353 1.00 67.94 214 ASP A CA 1
ATOM 1640 C C . ASP A 1 214 ? 2.007 -13.665 -5.639 1.00 67.94 214 ASP A C 1
ATOM 1642 O O . ASP A 1 214 ? 1.767 -12.916 -6.588 1.00 67.94 214 ASP A O 1
ATOM 1646 N N . THR A 1 215 ? 3.014 -14.540 -5.669 1.00 59.31 215 THR A N 1
ATOM 1647 C CA . THR A 1 215 ? 4.000 -14.666 -6.746 1.00 59.31 215 THR A CA 1
ATOM 1648 C C . THR A 1 215 ? 3.922 -15.984 -7.526 1.00 59.31 215 THR A C 1
ATOM 1650 O O . THR A 1 215 ? 4.702 -16.158 -8.463 1.00 59.31 215 THR A O 1
ATOM 1653 N N . GLU A 1 216 ? 2.973 -16.874 -7.198 1.00 47.19 216 GLU A N 1
ATOM 1654 C CA . GLU A 1 216 ? 2.735 -18.166 -7.880 1.00 47.19 216 GLU A CA 1
ATOM 1655 C C . GLU A 1 216 ? 1.458 -18.192 -8.738 1.00 47.19 216 GLU A C 1
ATOM 1657 O O . GLU A 1 216 ? 0.398 -17.705 -8.282 1.00 47.19 216 GLU A O 1
#